Protein AF-A0A7J6LBL8-F1 (afdb_monomer)

pLDDT: mean 73.33, std 18.52, range [32.12, 96.81]

Radius of gyration: 30.43 Å; Cα contacts (8 Å, |Δi|>4): 448; chains: 1; bounding box: 62×72×72 Å

Foldseek 3Di:
DPQDDLVVLVVLLLVLLQQCPLQLVVVLVVQQPVVHQWAALVRQLVSSVQSSQAGNVGDGNPDDDDPSSSVSNSVVSSVLVVVLPPVVPNTDGPVSVVVVSVVSDDDPVSCCVVPDPPPPPDPQQDDPDDDPADWQDWDADDEPQRGWIWTDGFQAQKIWIAHSSRHGAAIDGNCVVDVDRWGFQDKDADRVQCWIWTFTQQQKIWIWHNPQVSVRPDPPPDDDHSDTDTQDIFHHLGGWNDWDADPVVRWIWTHHDVLEIEIDNVVQRNDVPHPSVVVVVVSVVVVVVVVVDPDDDDDDDDDPYHYHYDDPPVPPPDPDDDDD

Solvent-accessible surface area (backbone atoms only — not comparable to full-atom values): 19122 Å² total; per-residue (Å²): 134,83,78,77,52,76,70,54,50,59,49,48,54,49,51,41,55,64,54,50,39,66,62,35,48,55,48,49,54,50,63,56,52,73,76,40,78,52,38,38,68,72,55,46,49,53,53,51,52,59,54,52,44,31,43,58,92,61,50,73,50,90,74,76,73,52,72,71,55,48,54,51,49,51,53,52,47,51,56,48,49,67,66,50,36,75,83,65,75,70,45,43,38,65,70,45,54,51,49,54,50,49,77,70,64,48,60,70,81,60,49,53,73,74,73,44,84,68,80,73,73,62,86,86,54,67,81,82,72,92,69,93,52,60,76,70,43,77,44,78,35,78,41,101,61,40,66,31,34,38,34,26,37,57,79,28,39,46,39,38,34,20,35,83,66,50,46,85,72,50,65,45,55,56,39,81,84,46,93,67,77,30,29,55,50,25,63,45,70,40,61,97,70,39,29,34,39,37,21,16,66,74,17,29,41,38,34,25,41,41,66,46,55,50,65,52,80,65,88,65,95,72,86,74,74,51,60,69,42,83,75,45,78,38,60,47,98,42,36,29,56,44,55,47,77,39,80,90,74,59,33,38,36,37,30,35,82,76,50,38,36,40,36,37,35,55,74,46,60,73,36,91,91,26,67,50,56,61,48,35,48,52,49,56,56,48,58,64,56,52,75,76,63,87,77,82,90,69,87,80,71,88,77,80,65,49,80,47,80,50,66,67,80,88,70,76,84,81,83,92,79,84,87,128

Nearest PDB structures (foldseek):
  5naf-assembly4_D  TM=7.482E-01  e=2.430E-03  Mus musculus
  6w5i-assembly1_A  TM=6.957E-01  e=1.378E-03  Homo sapiens
  8qcb-assembly1_D  TM=7.469E-01  e=2.430E-03  Saccharomyces cerevisiae
  4zlr-assembly1_A  TM=7.602E-01  e=1.024E-01  Drosophila melanogaster
  8bda-assembly1_G  TM=6.870E-01  e=5.490E-02  Chlamydomonas reinhardtii

Sequence (324 aa):
MVVASPKDAGAMVKWRFSRMGKRGLARLKSDIMRLGNATSLEHFIRVMLASMNRDEDGDALPDELSEDQELTLVQELSRWYDQLDVDGSGALSWDEIASLVIGRGLHEGAIKDATSNRFIPFKGCVDTGLHTMAISLVKHMKGPKTDRVAYSEQGSTILRFVTVDVAPHSTLDTQAEEEDPCCILCFEYLPEWSTSVIGGSDMTLRFYDCRDLARSNTSTGQGDRARFRLRRKILVPAAQRSICWSRSSQTLFTAGHDGCIYAWDVAAALAPGGVADALALRIKERGNTEHKSVGQQKSMPMLLGEIRLFIRPSQLSRTTGGFQ

InterPro domains:
  IPR002048 EF-hand domain [PS50222] (72-107)
  IPR015943 WD40/YVTN repeat-like-containing domain superfamily [G3DSA:2.130.10.10] (116-282)
  IPR018247 EF-Hand 1, calcium-binding site [PS00018] (85-97)
  IPR036322 WD40-repeat-containing domain superfamily [SSF50978] (179-266)

Secondary structure (DSSP, 8-state):
--PPPHHHHHHHHHHHHHT--HHHHHHHHHHHHTT-S-B-HHHHHHHHHHHHTB-SSSPBPSSPPPHHHHHHHHHHHHHHHHHH-TT--SSB-HHHHHHHHHHTT--HHHHTTTT-----PPTT----S--SS-EEEEEEEEETTEEEEEEEETT-SEEEEE-TT--EEEEEETTTT-SS---EEEEEEEGGGTEEEEEETTSEEEEEE-TTTTT------SS-----EEEEEEE-SS-EEEEEEETTTTEEEEEETTSEEEEEEHHHHTSTT-HHHHHHHHHHHHHHHHTT-----PPPP---PEEEEE--GGGS-S------

Mean predicted aligned error: 18.36 Å

Structure (mmCIF, N/CA/C/O backbone):
data_AF-A0A7J6LBL8-F1
#
_entry.id   AF-A0A7J6LBL8-F1
#
loop_
_atom_site.group_PDB
_atom_site.id
_atom_site.type_symbol
_atom_site.label_atom_id
_atom_site.label_alt_id
_atom_site.label_comp_id
_atom_site.label_asym_id
_atom_site.label_entity_id
_atom_site.label_seq_id
_atom_site.pdbx_PDB_ins_code
_atom_site.Cartn_x
_atom_site.Cartn_y
_atom_site.Cartn_z
_atom_site.occupancy
_atom_site.B_iso_or_equiv
_atom_site.auth_seq_id
_atom_site.auth_comp_id
_atom_site.auth_asym_id
_atom_site.auth_atom_id
_atom_site.pdbx_PDB_model_num
ATOM 1 N N . MET A 1 1 ? 10.636 47.122 47.056 1.00 36.25 1 MET A N 1
ATOM 2 C CA . MET A 1 1 ? 10.350 45.813 46.435 1.00 36.25 1 MET A CA 1
ATOM 3 C C . MET A 1 1 ? 9.810 46.065 45.046 1.00 36.25 1 MET A C 1
ATOM 5 O O . MET A 1 1 ? 8.690 46.543 44.919 1.00 36.25 1 MET A O 1
ATOM 9 N N . VAL A 1 2 ? 10.633 45.858 44.023 1.00 32.47 2 VAL A N 1
ATOM 10 C CA . VAL A 1 2 ? 10.185 45.915 42.629 1.00 32.47 2 VAL A CA 1
ATOM 11 C C . VAL A 1 2 ? 9.824 44.483 42.263 1.00 32.47 2 VAL A C 1
ATOM 13 O O . VAL A 1 2 ? 10.713 43.657 42.094 1.00 32.47 2 VAL A O 1
ATOM 16 N N . VAL A 1 3 ? 8.528 44.178 42.235 1.00 39.31 3 VAL A N 1
ATOM 17 C CA . VAL A 1 3 ? 8.030 42.894 41.731 1.00 39.31 3 VAL A CA 1
ATOM 18 C C . VAL A 1 3 ? 8.417 42.835 40.254 1.00 39.31 3 VAL A C 1
ATOM 20 O O . VAL A 1 3 ? 8.009 43.707 39.484 1.00 39.31 3 VAL A O 1
ATOM 23 N N . ALA A 1 4 ? 9.261 41.871 39.878 1.00 42.72 4 ALA A N 1
ATOM 24 C CA . ALA A 1 4 ? 9.619 41.641 38.481 1.00 42.72 4 ALA A CA 1
ATOM 25 C C . ALA A 1 4 ? 8.330 41.474 37.666 1.00 42.72 4 ALA A C 1
ATOM 27 O O . ALA A 1 4 ? 7.403 40.785 38.101 1.00 42.72 4 ALA A O 1
ATOM 28 N N . SER A 1 5 ? 8.216 42.148 36.520 1.00 46.19 5 SER A N 1
ATOM 29 C CA . SER A 1 5 ? 6.961 42.095 35.778 1.00 46.19 5 SER A CA 1
ATOM 30 C C . SER A 1 5 ? 6.771 40.688 35.185 1.00 46.19 5 SER A C 1
ATOM 32 O O . SER A 1 5 ? 7.754 40.025 34.843 1.00 46.19 5 SER A O 1
ATOM 34 N N . PRO A 1 6 ? 5.528 40.216 34.975 1.00 50.41 6 PRO A N 1
ATOM 35 C CA . PRO A 1 6 ? 5.261 38.896 34.386 1.00 50.41 6 PRO A CA 1
ATOM 36 C C . PRO A 1 6 ? 5.935 38.663 33.021 1.00 50.41 6 PRO A C 1
ATOM 38 O O . PRO A 1 6 ? 6.187 37.527 32.624 1.00 50.41 6 PRO A O 1
ATOM 41 N N . LYS A 1 7 ? 6.254 39.740 32.289 1.00 53.72 7 LYS A N 1
ATOM 42 C CA . LYS A 1 7 ? 6.981 39.667 31.013 1.00 53.72 7 LYS A CA 1
ATOM 43 C C . LYS A 1 7 ? 8.454 39.293 31.199 1.00 53.72 7 LYS A C 1
ATOM 45 O O . LYS A 1 7 ? 9.022 38.641 30.325 1.00 53.72 7 LYS A O 1
ATOM 50 N N . ASP A 1 8 ? 9.039 39.653 32.337 1.00 61.25 8 ASP A N 1
ATOM 51 C CA . ASP A 1 8 ? 10.448 39.413 32.655 1.00 61.25 8 ASP A CA 1
ATOM 52 C C . ASP A 1 8 ? 10.673 37.957 33.085 1.00 61.25 8 ASP A C 1
ATOM 54 O O . ASP A 1 8 ? 11.688 37.354 32.742 1.00 61.25 8 ASP A O 1
ATOM 58 N N . ALA A 1 9 ? 9.679 37.347 33.737 1.00 59.84 9 ALA A N 1
ATOM 59 C CA . ALA A 1 9 ? 9.716 35.941 34.127 1.00 59.84 9 ALA A CA 1
ATOM 60 C C . ALA A 1 9 ? 9.695 34.993 32.923 1.00 59.84 9 ALA A C 1
ATOM 62 O O . ALA A 1 9 ? 10.573 34.144 32.792 1.00 59.84 9 ALA A O 1
ATOM 63 N N . GLY A 1 10 ? 8.761 35.184 31.984 1.00 62.66 10 GLY A N 1
ATOM 64 C CA . GLY A 1 10 ? 8.714 34.378 30.760 1.00 62.66 10 GLY A CA 1
ATOM 65 C C . GLY A 1 10 ? 9.990 34.501 29.914 1.00 62.66 10 GLY A C 1
ATOM 66 O O . GLY A 1 10 ? 10.435 33.522 29.311 1.00 62.66 10 GLY A O 1
ATOM 67 N N . ALA A 1 11 ? 10.616 35.683 29.905 1.00 66.75 11 ALA A N 1
ATOM 68 C CA . ALA A 1 11 ? 11.910 35.901 29.262 1.00 66.75 11 ALA A CA 1
ATOM 69 C C . ALA A 1 11 ? 13.050 35.172 29.993 1.00 66.75 11 ALA A C 1
ATOM 71 O O . ALA A 1 11 ? 13.891 34.557 29.339 1.00 66.75 11 ALA A O 1
ATOM 72 N N . MET A 1 12 ? 13.046 35.180 31.327 1.00 70.00 12 MET A N 1
ATOM 73 C CA . MET A 1 12 ? 14.026 34.488 32.166 1.00 70.00 12 MET A CA 1
ATOM 74 C C . MET A 1 12 ? 13.960 32.969 31.995 1.00 70.00 12 MET A C 1
ATOM 76 O O . MET A 1 12 ? 14.998 32.337 31.799 1.00 70.00 12 MET A O 1
ATOM 80 N N . VAL A 1 13 ? 12.755 32.387 31.991 1.00 66.44 13 VAL A N 1
ATO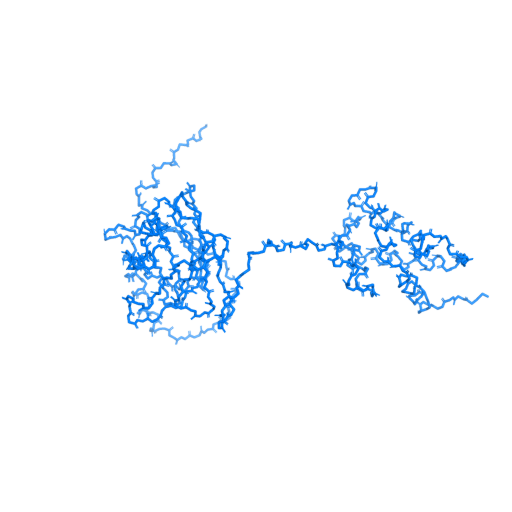M 81 C CA . VAL A 1 13 ? 12.580 30.946 31.759 1.00 66.44 13 VAL A CA 1
ATOM 82 C C . VAL A 1 13 ? 13.091 30.588 30.368 1.00 66.44 13 VAL A C 1
ATOM 84 O O . VAL A 1 13 ? 13.923 29.698 30.214 1.00 66.44 13 VAL A O 1
ATOM 87 N N . LYS A 1 14 ? 12.673 31.344 29.346 1.00 68.00 14 LYS A N 1
ATOM 88 C CA . LYS A 1 14 ? 13.124 31.139 27.966 1.00 68.00 14 LYS A CA 1
ATOM 89 C C . LYS A 1 14 ? 14.647 31.250 27.833 1.00 68.00 14 LYS A C 1
ATOM 91 O O . LYS A 1 14 ? 15.257 30.444 27.135 1.00 68.00 14 LYS A O 1
ATOM 96 N N . TRP A 1 15 ? 15.265 32.211 28.517 1.00 71.12 15 TRP A N 1
ATOM 97 C CA . TRP A 1 15 ? 16.713 32.399 28.524 1.00 71.12 15 TRP A CA 1
ATOM 98 C C . TRP A 1 15 ? 17.443 31.235 29.207 1.00 71.12 15 TRP A C 1
ATOM 100 O O . TRP A 1 15 ? 18.362 30.673 28.612 1.00 71.12 15 TRP A O 1
ATOM 110 N N . ARG A 1 16 ? 17.005 30.797 30.395 1.00 72.12 16 ARG A N 1
ATOM 111 C CA . ARG A 1 16 ? 17.629 29.668 31.111 1.00 72.12 16 ARG A CA 1
ATOM 112 C C . ARG A 1 16 ? 17.472 28.352 30.350 1.00 72.12 16 ARG A C 1
ATOM 114 O O . ARG A 1 16 ? 18.439 27.610 30.218 1.00 72.12 16 ARG A O 1
ATOM 121 N N . PHE A 1 17 ? 16.309 28.111 29.745 1.00 70.25 17 PHE A N 1
ATOM 122 C CA . PHE A 1 17 ? 16.119 26.967 28.849 1.00 70.25 17 PHE A CA 1
ATOM 123 C C . PHE A 1 17 ? 17.004 27.017 27.609 1.00 70.25 17 PHE A C 1
ATOM 125 O O . PHE A 1 17 ? 17.513 25.984 27.189 1.00 70.25 17 PHE A O 1
ATOM 132 N N . SER A 1 18 ? 17.213 28.197 27.019 1.00 67.94 18 SER A N 1
ATOM 133 C CA . SER A 1 18 ? 18.054 28.323 25.822 1.00 67.94 18 SER A CA 1
ATOM 134 C C . SER A 1 18 ? 19.523 27.966 26.072 1.00 67.94 18 SER A C 1
ATOM 136 O O . SER A 1 18 ? 20.217 27.580 25.136 1.00 67.94 18 SER A O 1
ATOM 138 N N . ARG A 1 19 ? 19.987 28.036 27.329 1.00 68.50 19 ARG A N 1
ATOM 139 C CA . ARG A 1 19 ? 21.337 27.610 27.736 1.00 68.50 19 ARG A CA 1
ATOM 140 C C . ARG A 1 19 ? 21.462 26.100 27.932 1.00 68.50 19 ARG A C 1
ATOM 142 O O . ARG A 1 19 ? 22.571 25.599 28.087 1.00 68.50 19 ARG A O 1
ATOM 149 N N . MET A 1 20 ? 20.354 25.360 27.929 1.00 69.81 20 MET A N 1
ATOM 150 C CA . MET A 1 20 ? 20.379 23.912 28.093 1.00 69.81 20 MET A CA 1
ATOM 151 C C . MET A 1 20 ? 20.822 23.245 26.783 1.00 69.81 20 MET A C 1
ATOM 153 O O . MET A 1 20 ? 20.010 22.885 25.938 1.00 69.81 20 MET A O 1
ATOM 157 N N . GLY A 1 21 ? 22.131 23.077 26.595 1.00 66.50 21 GLY A N 1
ATOM 158 C CA . GLY A 1 21 ? 22.683 22.372 25.436 1.00 66.50 21 GLY A CA 1
ATOM 159 C C . GLY A 1 21 ? 22.285 20.885 25.371 1.00 66.50 21 GLY A C 1
ATOM 160 O O . GLY A 1 21 ? 21.623 20.336 26.256 1.00 66.50 21 GLY A O 1
ATOM 161 N N . LYS A 1 22 ? 22.753 20.172 24.335 1.00 67.12 22 LYS A N 1
ATOM 162 C CA . LYS A 1 22 ? 22.429 18.742 24.101 1.00 67.12 22 LYS A CA 1
ATOM 163 C C . LYS A 1 22 ? 22.691 17.842 25.319 1.00 67.12 22 LYS A C 1
ATOM 165 O O . LYS A 1 22 ? 21.910 16.935 25.599 1.00 67.12 22 LYS A O 1
ATOM 170 N N . ARG A 1 23 ? 23.789 18.095 26.042 1.00 69.25 23 ARG A N 1
ATOM 171 C CA . ARG A 1 23 ? 24.177 17.349 27.253 1.00 69.25 23 ARG A CA 1
ATOM 172 C C . ARG A 1 23 ? 23.214 17.613 28.414 1.00 69.25 23 ARG A C 1
ATOM 174 O O . ARG A 1 23 ? 22.810 16.662 29.077 1.00 69.25 23 ARG A O 1
ATOM 181 N N . GLY A 1 24 ? 22.807 18.868 28.610 1.00 71.94 24 GLY A N 1
ATOM 182 C CA . GLY A 1 24 ? 21.815 19.251 29.617 1.00 71.94 24 GLY A CA 1
ATOM 183 C C . GLY A 1 24 ? 20.463 18.591 29.362 1.00 71.94 24 GLY A C 1
ATOM 184 O O . GLY A 1 24 ? 19.860 18.046 30.280 1.00 71.94 24 GLY A O 1
ATOM 185 N N . LEU A 1 25 ? 20.043 18.513 28.098 1.00 73.94 25 LEU A N 1
ATOM 186 C CA . LEU A 1 25 ? 18.780 17.876 27.745 1.00 73.94 25 LEU A CA 1
ATOM 187 C C . LEU A 1 25 ? 18.789 16.350 27.925 1.00 73.94 25 LEU A C 1
ATOM 189 O O . LEU A 1 25 ? 17.808 15.769 28.385 1.00 73.94 25 LEU A O 1
ATOM 193 N N . ALA A 1 26 ? 19.892 15.683 27.579 1.00 74.94 26 ALA A N 1
ATOM 194 C CA . ALA A 1 26 ? 20.033 14.247 27.818 1.00 74.94 26 ALA A CA 1
ATOM 195 C C . ALA A 1 26 ? 19.975 13.918 29.320 1.00 74.94 26 ALA A C 1
ATOM 197 O O . ALA A 1 26 ? 19.370 12.919 29.712 1.00 74.94 26 ALA A O 1
ATOM 198 N N . ARG A 1 27 ? 20.555 14.786 30.160 1.00 76.19 27 ARG A N 1
ATOM 199 C CA . ARG A 1 27 ? 20.449 14.689 31.621 1.00 76.19 27 ARG A CA 1
ATOM 200 C C . ARG A 1 27 ? 19.024 14.946 32.096 1.00 76.19 27 ARG A C 1
ATOM 202 O O . ARG A 1 27 ? 18.520 14.126 32.848 1.00 76.19 27 ARG A O 1
ATOM 209 N N . LEU A 1 28 ? 18.349 15.976 31.576 1.00 80.56 28 LEU A N 1
ATOM 210 C CA . LEU A 1 28 ? 16.940 16.239 31.873 1.00 80.56 28 LEU A CA 1
ATOM 211 C C . LEU A 1 28 ? 16.075 15.006 31.577 1.00 80.56 28 LEU A C 1
ATOM 213 O O . LEU A 1 28 ? 15.325 14.556 32.435 1.00 80.56 28 LEU A O 1
ATOM 217 N N . LYS A 1 29 ? 16.241 14.397 30.396 1.00 80.12 29 LYS A N 1
ATOM 218 C CA . LYS A 1 29 ? 15.553 13.149 30.035 1.00 80.12 29 LYS A CA 1
ATOM 219 C C . LYS A 1 29 ? 15.846 12.032 31.036 1.00 80.12 29 LYS A C 1
ATOM 221 O O . LYS A 1 29 ? 14.928 11.342 31.466 1.00 80.12 29 LYS A O 1
ATOM 226 N N . SER A 1 30 ? 17.113 11.846 31.403 1.00 81.19 30 SER A N 1
ATOM 227 C CA . SER A 1 30 ? 17.513 10.829 32.378 1.00 81.19 30 SER A CA 1
ATOM 228 C C . SER A 1 30 ? 16.913 11.080 33.763 1.00 81.19 30 SER A C 1
ATOM 230 O O . SER A 1 30 ? 16.500 10.124 34.412 1.00 81.19 30 SER A O 1
ATOM 232 N N . ASP A 1 31 ? 16.865 12.332 34.215 1.00 80.31 31 ASP A N 1
ATOM 233 C CA . ASP A 1 31 ? 16.363 12.710 35.537 1.00 80.31 31 ASP A CA 1
ATOM 234 C C . ASP A 1 31 ? 14.843 12.521 35.635 1.00 80.31 31 ASP A C 1
ATOM 236 O O . ASP A 1 31 ? 14.365 12.026 36.654 1.00 80.31 31 ASP A O 1
ATOM 240 N N . ILE A 1 32 ? 14.112 12.812 34.553 1.00 78.69 32 ILE A N 1
ATOM 241 C CA . ILE A 1 32 ? 12.668 12.555 34.429 1.00 78.69 32 ILE A CA 1
ATOM 242 C C . ILE A 1 32 ? 12.383 11.045 34.386 1.00 78.69 32 ILE A C 1
ATOM 244 O O . ILE A 1 32 ? 11.532 10.546 35.113 1.00 78.69 32 ILE A O 1
ATOM 248 N N . MET A 1 33 ? 13.143 10.285 33.590 1.00 75.88 33 MET A N 1
ATOM 249 C CA . MET A 1 33 ? 12.934 8.836 33.433 1.00 75.88 33 MET A CA 1
ATOM 250 C C . MET A 1 33 ? 13.330 8.014 34.666 1.00 75.88 33 MET A C 1
ATOM 252 O O . MET A 1 33 ? 12.877 6.880 34.824 1.00 75.88 33 MET A O 1
ATOM 256 N N . ARG A 1 34 ? 14.175 8.551 35.557 1.00 73.88 34 ARG A N 1
ATOM 257 C CA . ARG A 1 34 ? 14.678 7.822 36.735 1.00 73.88 34 ARG A CA 1
ATOM 258 C C . ARG A 1 34 ? 13.575 7.445 37.729 1.00 73.88 34 ARG A C 1
ATOM 260 O O . ARG A 1 34 ? 13.782 6.540 38.532 1.00 73.88 34 ARG A O 1
ATOM 267 N N . LEU A 1 35 ? 12.432 8.128 37.695 1.00 61.72 35 LEU A N 1
ATOM 268 C CA . LEU A 1 35 ? 11.334 7.943 38.649 1.00 61.72 35 LEU A CA 1
ATOM 269 C C . LEU A 1 35 ? 10.076 7.306 38.033 1.00 61.72 35 LEU A C 1
ATOM 271 O O . LEU A 1 35 ? 9.078 7.138 38.729 1.00 61.72 35 LEU A O 1
ATOM 275 N N . GLY A 1 36 ? 10.158 6.860 36.776 1.00 61.28 36 GLY A N 1
ATOM 276 C CA . GLY A 1 36 ? 9.077 6.197 36.045 1.00 61.28 36 GLY A CA 1
ATOM 277 C C . GLY A 1 36 ? 8.672 6.960 34.783 1.00 61.28 36 GLY A C 1
ATOM 278 O O . GLY A 1 36 ? 9.100 8.083 34.551 1.00 61.28 36 GLY A O 1
ATOM 279 N N . ASN A 1 37 ? 7.833 6.345 33.946 1.00 65.44 37 ASN A N 1
ATOM 280 C CA . ASN A 1 37 ? 7.402 6.928 32.666 1.00 65.44 37 ASN A CA 1
ATOM 281 C C . ASN A 1 37 ? 6.398 8.094 32.813 1.00 65.44 37 ASN A C 1
ATOM 283 O O . ASN A 1 37 ? 5.973 8.644 31.801 1.00 65.44 37 ASN A O 1
ATOM 287 N N . ALA A 1 38 ? 5.994 8.434 34.041 1.00 66.88 38 ALA A N 1
ATOM 288 C CA . ALA A 1 38 ? 4.939 9.394 34.346 1.00 66.88 38 ALA A CA 1
ATOM 289 C C . ALA A 1 38 ? 5.402 10.337 35.470 1.00 66.88 38 ALA A C 1
ATOM 291 O O . ALA A 1 38 ? 5.826 9.881 36.534 1.00 66.88 38 ALA A O 1
ATOM 292 N N . THR A 1 39 ? 5.350 11.646 35.224 1.00 81.12 39 THR A N 1
ATOM 293 C CA . THR A 1 39 ? 5.923 12.683 36.096 1.00 81.12 39 THR A CA 1
ATOM 294 C C . THR A 1 39 ? 4.823 13.536 36.712 1.00 81.12 39 THR A C 1
ATOM 296 O O . THR A 1 39 ? 4.100 14.201 35.981 1.00 81.12 39 THR A O 1
ATOM 299 N N . SER A 1 40 ? 4.718 13.564 38.044 1.00 86.56 40 SER A N 1
ATOM 300 C CA . SER A 1 40 ? 3.787 14.458 38.750 1.00 86.56 40 SER A CA 1
ATOM 301 C C . SER A 1 40 ? 4.239 15.923 38.701 1.00 86.56 40 SER A C 1
ATOM 303 O O . SER A 1 40 ? 5.420 16.204 38.496 1.00 86.56 40 SER A O 1
ATOM 305 N N . LEU A 1 41 ? 3.329 16.862 38.975 1.00 85.19 41 LEU A N 1
ATOM 306 C CA . LEU A 1 41 ? 3.608 18.306 39.011 1.00 85.19 41 LEU A CA 1
ATOM 307 C C . LEU A 1 41 ? 4.805 18.669 39.903 1.00 85.19 41 LEU A C 1
ATOM 309 O O . LEU A 1 41 ? 5.720 19.372 39.478 1.00 85.19 41 LEU A O 1
ATOM 313 N N . GLU A 1 42 ? 4.828 18.157 41.136 1.00 84.62 42 GLU A N 1
ATOM 314 C CA . GLU A 1 42 ? 5.922 18.399 42.083 1.00 84.62 42 GLU A CA 1
ATOM 315 C C . GLU A 1 42 ? 7.258 17.887 41.533 1.00 84.62 42 GLU A C 1
ATOM 317 O O . GLU A 1 42 ? 8.296 18.544 41.661 1.00 84.62 42 GLU A O 1
ATOM 322 N N . HIS A 1 43 ? 7.234 16.717 40.892 1.00 83.81 43 HIS A N 1
ATOM 323 C CA . HIS A 1 43 ? 8.431 16.125 40.325 1.00 83.81 43 HIS A CA 1
ATOM 324 C C . HIS A 1 43 ? 8.923 16.904 39.100 1.00 83.81 43 HIS A C 1
ATOM 326 O O . HIS A 1 43 ? 10.111 17.222 39.020 1.00 83.81 43 HIS A O 1
ATOM 332 N N . PHE A 1 44 ? 8.006 17.282 38.209 1.00 85.44 44 PHE A N 1
ATOM 333 C CA . PHE A 1 44 ? 8.276 18.133 37.057 1.00 85.44 44 PHE A CA 1
ATOM 334 C C . PHE A 1 44 ? 8.954 19.431 37.499 1.00 85.44 44 PHE A C 1
ATOM 336 O O . PHE A 1 44 ? 10.067 19.715 37.064 1.00 85.44 44 PHE A O 1
ATOM 343 N N . ILE A 1 45 ? 8.357 20.171 38.437 1.00 86.19 45 ILE A N 1
ATOM 344 C CA . ILE A 1 45 ? 8.916 21.437 38.928 1.00 86.19 45 ILE A CA 1
ATOM 345 C C . ILE A 1 45 ? 10.334 21.234 39.470 1.00 86.19 45 ILE A C 1
ATOM 347 O O . ILE A 1 45 ? 11.251 21.944 39.061 1.00 86.19 45 ILE A O 1
ATOM 351 N N . ARG A 1 46 ? 10.551 20.232 40.333 1.00 84.06 46 ARG A N 1
ATOM 352 C CA . ARG A 1 46 ? 11.876 19.962 40.920 1.00 84.06 46 ARG A CA 1
ATOM 353 C C . ARG A 1 46 ? 12.941 19.677 39.867 1.00 84.06 46 ARG A C 1
ATOM 355 O O . ARG A 1 46 ? 14.038 20.229 39.943 1.00 84.06 46 ARG A O 1
ATOM 362 N N . VAL A 1 47 ? 12.635 18.818 38.898 1.00 84.44 47 VAL A N 1
ATOM 363 C CA . VAL A 1 47 ? 13.598 18.427 37.861 1.00 84.44 47 VAL A CA 1
ATOM 364 C C . VAL A 1 47 ? 13.886 19.591 36.915 1.00 84.44 47 VAL A C 1
ATOM 366 O O . VAL A 1 47 ? 15.042 19.818 36.549 1.00 84.44 47 VAL A O 1
ATOM 369 N N . MET A 1 48 ? 12.866 20.375 36.565 1.00 83.31 48 MET A N 1
ATOM 370 C CA . MET A 1 48 ? 13.019 21.538 35.695 1.00 83.31 48 MET A CA 1
ATOM 371 C C . MET A 1 48 ? 13.814 22.660 36.368 1.00 83.31 48 MET A C 1
ATOM 373 O O . MET A 1 48 ? 14.719 23.209 35.741 1.00 83.31 48 MET A O 1
ATOM 377 N N . LEU A 1 49 ? 13.557 22.952 37.647 1.00 83.00 49 LEU A N 1
ATOM 378 C CA . LEU A 1 49 ? 14.343 23.913 38.431 1.00 83.00 49 LEU A CA 1
ATOM 379 C C . LEU A 1 49 ? 15.805 23.476 38.553 1.00 83.00 49 LEU A C 1
ATOM 381 O O . LEU A 1 49 ? 16.712 24.254 38.258 1.00 83.00 49 LEU A O 1
ATOM 385 N N . ALA A 1 50 ? 16.044 22.211 38.912 1.00 81.00 50 ALA A N 1
ATOM 386 C CA . ALA A 1 50 ? 17.395 21.665 39.020 1.00 81.00 50 ALA A CA 1
ATOM 387 C C . ALA A 1 50 ? 18.150 21.725 37.684 1.00 81.00 50 ALA A C 1
ATOM 389 O O . ALA A 1 50 ? 19.347 22.005 37.660 1.00 81.00 50 ALA A O 1
ATOM 390 N N . SER A 1 51 ? 17.452 21.496 36.571 1.00 77.44 51 SER A N 1
ATOM 391 C CA . SER A 1 51 ? 18.049 21.537 35.234 1.00 77.44 51 SER A CA 1
ATOM 392 C C . SER A 1 51 ? 18.310 22.965 34.749 1.00 77.44 51 SER A C 1
ATOM 394 O O . SER A 1 51 ? 19.281 23.192 34.038 1.00 77.44 51 SER A O 1
ATOM 396 N N . MET A 1 52 ? 17.486 23.939 35.147 1.00 76.38 52 MET A N 1
ATOM 397 C CA . MET A 1 52 ? 17.665 25.359 34.809 1.00 76.38 52 MET A CA 1
ATOM 398 C C . MET A 1 52 ? 18.671 26.098 35.697 1.00 76.38 52 MET A C 1
ATOM 400 O O . MET A 1 52 ? 19.101 27.199 35.347 1.00 76.38 52 MET A O 1
ATOM 404 N N . ASN A 1 53 ? 19.036 25.518 36.840 1.00 76.56 53 ASN A N 1
ATOM 405 C CA . ASN A 1 53 ? 20.081 26.025 37.731 1.00 76.56 53 ASN A CA 1
ATOM 406 C C . ASN A 1 53 ? 21.472 25.454 37.409 1.00 76.56 53 ASN A C 1
ATOM 408 O O . ASN A 1 53 ? 22.415 25.686 38.163 1.00 76.56 53 ASN A O 1
ATOM 412 N N . ARG A 1 54 ? 21.613 24.722 36.300 1.00 73.62 54 ARG A N 1
ATOM 413 C CA . ARG A 1 54 ? 22.877 24.139 35.840 1.00 73.62 54 ARG A CA 1
ATOM 414 C C . ARG A 1 54 ? 23.303 24.728 34.501 1.00 73.62 54 ARG A C 1
ATOM 416 O O . ARG A 1 54 ? 22.459 25.110 33.691 1.00 73.62 54 ARG A O 1
ATOM 423 N N . ASP A 1 55 ? 24.607 24.793 34.268 1.00 67.81 55 ASP A N 1
ATOM 424 C CA . ASP A 1 55 ? 25.174 25.150 32.967 1.00 67.81 55 ASP A CA 1
ATOM 425 C C . ASP A 1 55 ? 25.340 23.930 32.029 1.00 67.81 55 ASP A C 1
ATOM 427 O O . ASP A 1 55 ? 24.843 22.833 32.300 1.00 67.81 55 ASP A O 1
ATOM 431 N N . GLU A 1 56 ? 26.003 24.122 30.881 1.00 65.19 56 GLU A N 1
ATOM 432 C CA . GLU A 1 56 ? 26.198 23.064 29.878 1.00 65.19 56 GLU A CA 1
ATOM 433 C C . GLU A 1 56 ? 27.072 21.894 30.358 1.00 65.19 56 GLU A C 1
ATOM 435 O O . GLU A 1 56 ? 26.918 20.770 29.857 1.00 65.19 56 GLU A O 1
ATOM 440 N N . ASP A 1 57 ? 27.976 22.139 31.308 1.00 66.88 57 ASP A N 1
ATOM 441 C CA . ASP A 1 57 ? 28.866 21.128 31.884 1.00 66.88 57 ASP A CA 1
ATOM 442 C C . ASP A 1 57 ? 28.237 20.460 33.125 1.00 66.88 57 ASP A C 1
ATOM 444 O O . ASP A 1 57 ? 28.546 19.305 33.464 1.00 66.88 57 ASP A O 1
ATOM 448 N N . GLY A 1 58 ? 27.193 21.092 33.667 1.00 64.56 58 GLY A N 1
ATOM 449 C CA . GLY A 1 58 ? 26.357 20.604 34.754 1.00 64.56 58 GLY A CA 1
ATOM 450 C C . GLY A 1 58 ? 26.736 21.179 36.110 1.00 64.56 58 GLY A C 1
ATOM 451 O O . GLY A 1 58 ? 26.262 20.653 37.121 1.00 64.56 58 GLY A O 1
ATOM 452 N N . ASP A 1 59 ? 27.557 22.224 36.117 1.00 71.50 59 ASP A N 1
ATOM 453 C CA . ASP A 1 59 ? 27.927 22.959 37.312 1.00 71.50 59 ASP A CA 1
ATOM 454 C C . ASP A 1 59 ? 26.794 23.914 37.701 1.00 71.50 59 ASP A C 1
ATOM 456 O O . ASP A 1 59 ? 26.012 24.379 36.863 1.00 71.50 59 ASP A O 1
ATOM 460 N N . ALA A 1 60 ? 26.651 24.150 39.007 1.00 71.69 60 ALA A N 1
ATOM 461 C CA . ALA A 1 60 ? 25.634 25.055 39.524 1.00 71.69 60 ALA A CA 1
ATOM 462 C C . ALA A 1 60 ? 25.924 26.484 39.048 1.00 71.69 60 ALA A C 1
ATOM 464 O O . ALA A 1 60 ? 27.052 26.968 39.155 1.00 71.69 60 ALA A O 1
ATOM 465 N N . LEU A 1 61 ? 24.901 27.162 38.526 1.00 68.31 61 LEU A N 1
ATOM 466 C CA . LEU A 1 61 ? 25.036 28.552 38.113 1.00 68.31 61 LEU A CA 1
ATOM 467 C C . LEU A 1 61 ? 25.358 29.431 39.338 1.00 68.31 61 LEU A C 1
ATOM 469 O O . LEU A 1 61 ? 24.694 29.291 40.363 1.00 68.31 61 LEU A O 1
ATOM 473 N N . PRO A 1 62 ? 26.329 30.357 39.234 1.00 59.03 62 PRO A N 1
ATOM 474 C CA . PRO A 1 62 ? 26.737 31.212 40.352 1.00 59.03 62 PRO A CA 1
ATOM 475 C C . PRO A 1 62 ? 25.681 32.256 40.756 1.00 59.03 62 PRO A C 1
ATOM 477 O O . PRO A 1 62 ? 25.766 32.800 41.853 1.00 59.03 62 PRO A O 1
ATOM 480 N N . ASP A 1 63 ? 24.689 32.524 39.898 1.00 67.19 63 ASP A N 1
ATOM 481 C CA . ASP A 1 63 ? 23.536 33.374 40.216 1.00 67.19 63 ASP A CA 1
ATOM 482 C C . ASP A 1 63 ? 22.418 32.536 40.857 1.00 67.19 63 ASP A C 1
ATOM 484 O O . ASP A 1 63 ? 21.566 31.959 40.159 1.00 67.19 63 ASP A O 1
ATOM 488 N N . GLU A 1 64 ? 22.414 32.488 42.192 1.00 67.69 64 GLU A N 1
ATOM 489 C CA . GLU A 1 64 ? 21.267 32.009 42.965 1.00 67.69 64 GLU A CA 1
ATOM 490 C C . GLU A 1 64 ? 20.047 32.894 42.668 1.00 67.69 64 GLU A C 1
ATOM 492 O O . GLU A 1 64 ? 20.114 34.126 42.698 1.00 67.69 64 GLU A O 1
ATOM 497 N N . LEU A 1 65 ? 18.926 32.256 42.324 1.00 71.88 65 LEU A N 1
ATOM 498 C CA . LEU A 1 65 ? 17.659 32.951 42.114 1.00 71.88 65 LEU A CA 1
ATOM 499 C C . LEU A 1 65 ? 17.199 33.550 43.443 1.00 71.88 65 LEU A C 1
ATOM 501 O O . LEU A 1 65 ? 17.272 32.889 44.477 1.00 71.88 65 LEU A O 1
ATOM 505 N N . SER A 1 66 ? 16.679 34.778 43.424 1.00 79.38 66 SER A N 1
ATOM 506 C CA . SER A 1 66 ? 15.976 35.283 44.605 1.00 79.38 66 SER A CA 1
ATOM 507 C C . SER A 1 66 ? 14.687 34.486 44.835 1.00 79.38 66 SER A C 1
ATOM 509 O O . SER A 1 66 ? 14.097 33.975 43.880 1.00 79.38 66 SER A O 1
ATOM 511 N N . GLU A 1 67 ? 14.202 34.429 46.079 1.00 77.56 67 GLU A N 1
ATOM 512 C CA . GLU A 1 67 ? 12.956 33.715 46.421 1.00 77.56 67 GLU A CA 1
ATOM 513 C C . GLU A 1 67 ? 11.773 34.153 45.535 1.00 77.56 67 GLU A C 1
ATOM 515 O O . GLU A 1 67 ? 11.018 33.320 45.035 1.00 77.56 67 GLU A O 1
ATOM 520 N N . ASP A 1 68 ? 11.660 35.454 45.246 1.00 76.06 68 ASP A N 1
ATOM 521 C CA . ASP A 1 68 ? 10.628 36.002 44.354 1.00 76.06 68 ASP A CA 1
ATOM 522 C C . ASP A 1 68 ? 10.752 35.479 42.909 1.00 76.06 68 ASP A C 1
ATOM 524 O O . ASP A 1 68 ? 9.749 35.232 42.232 1.00 76.06 68 ASP A O 1
ATOM 528 N N . GLN A 1 69 ? 11.979 35.302 42.410 1.00 76.56 69 GLN A N 1
ATOM 529 C CA . GLN A 1 69 ? 12.229 34.783 41.064 1.00 76.56 69 GLN A CA 1
ATOM 530 C C . GLN A 1 69 ? 11.942 33.286 40.986 1.00 76.56 69 GLN A C 1
ATOM 532 O O . GLN A 1 69 ? 11.351 32.832 40.005 1.00 76.56 69 GLN A O 1
ATOM 537 N N . GLU A 1 70 ? 12.314 32.531 42.020 1.00 81.25 70 GLU A N 1
ATOM 538 C CA . GLU A 1 70 ? 12.008 31.107 42.115 1.00 81.25 70 GLU A CA 1
ATOM 539 C C . GLU A 1 70 ? 10.497 30.875 42.200 1.00 81.25 70 GLU A C 1
ATOM 541 O O . GLU A 1 70 ? 9.960 30.067 41.442 1.00 81.25 70 GLU A O 1
ATOM 546 N N . LEU A 1 71 ? 9.781 31.650 43.021 1.00 81.56 71 LEU A N 1
ATOM 547 C CA . LEU A 1 71 ? 8.324 31.566 43.120 1.00 81.56 71 LEU A CA 1
ATOM 548 C C . LEU A 1 71 ? 7.651 31.849 41.772 1.00 81.56 71 LEU A C 1
ATOM 550 O O . LEU A 1 71 ? 6.722 31.145 41.370 1.00 81.56 71 LEU A O 1
ATOM 554 N N . THR A 1 72 ? 8.144 32.850 41.044 1.00 80.19 72 THR A N 1
ATOM 555 C CA . THR A 1 72 ? 7.609 33.186 39.721 1.00 80.19 72 THR A CA 1
ATOM 556 C C . THR A 1 72 ? 7.904 32.084 38.695 1.00 80.19 72 THR A C 1
ATOM 558 O O . THR A 1 72 ? 7.053 31.752 37.869 1.00 80.19 72 THR A O 1
ATOM 561 N N . LEU A 1 73 ? 9.085 31.464 38.767 1.00 80.12 73 LEU A N 1
ATOM 562 C CA . LEU A 1 73 ? 9.467 30.340 37.914 1.00 80.12 73 LEU A CA 1
ATOM 563 C C . LEU A 1 73 ? 8.606 29.101 38.192 1.00 80.12 73 LEU A C 1
ATOM 565 O O . LEU A 1 73 ? 8.155 28.447 37.254 1.00 80.12 73 LEU A O 1
ATOM 569 N N . VAL A 1 74 ? 8.327 28.813 39.465 1.00 84.94 74 VAL A N 1
ATOM 570 C CA . VAL A 1 74 ? 7.415 27.741 39.884 1.00 84.94 74 VAL A CA 1
ATOM 571 C C . VAL A 1 74 ? 6.008 27.983 39.343 1.00 84.94 74 VAL A C 1
ATOM 573 O O . VAL A 1 74 ? 5.410 27.064 38.795 1.00 84.94 74 VAL A O 1
ATOM 576 N N . GLN A 1 75 ? 5.484 29.209 39.433 1.00 84.12 75 GLN A N 1
ATOM 577 C CA . GLN A 1 75 ? 4.159 29.543 38.897 1.00 84.12 75 GLN A CA 1
ATOM 578 C C . GLN A 1 75 ? 4.069 29.328 37.382 1.00 84.12 75 GLN A C 1
ATOM 580 O O . GLN A 1 75 ? 3.089 28.760 36.895 1.00 84.12 75 GLN A O 1
ATOM 585 N N . GLU A 1 76 ? 5.095 29.739 36.634 1.00 82.69 76 GLU A N 1
ATOM 586 C CA . GLU A 1 76 ? 5.152 29.499 35.190 1.00 82.69 76 GLU A CA 1
ATOM 587 C C . GLU A 1 76 ? 5.269 28.005 34.862 1.00 82.69 76 GLU A C 1
ATOM 589 O O . GLU A 1 76 ? 4.542 27.518 33.999 1.00 82.69 76 GLU A O 1
ATOM 594 N N . LEU A 1 77 ? 6.107 27.252 35.581 1.00 84.12 77 LEU A N 1
ATOM 595 C CA . LEU A 1 77 ? 6.230 25.803 35.402 1.00 84.12 77 LEU A CA 1
ATOM 596 C C . LEU A 1 77 ? 4.923 25.065 35.710 1.00 84.12 77 LEU A C 1
ATOM 598 O O . LEU A 1 77 ? 4.550 24.174 34.950 1.00 84.12 77 LEU A O 1
ATOM 602 N N . SER A 1 78 ? 4.196 25.458 36.756 1.00 86.00 78 SER A N 1
ATOM 603 C CA . SER A 1 78 ? 2.872 24.901 37.054 1.00 86.00 78 SER A CA 1
ATOM 604 C C . SER A 1 78 ? 1.884 25.168 35.926 1.00 86.00 78 SER A C 1
ATOM 606 O O . SER A 1 78 ? 1.209 24.261 35.455 1.00 86.00 78 SER A O 1
ATOM 608 N N . ARG A 1 79 ? 1.863 26.398 35.406 1.00 83.06 79 ARG A N 1
ATOM 609 C CA . ARG A 1 79 ? 1.012 26.745 34.265 1.00 83.06 79 ARG A CA 1
ATOM 610 C C . ARG A 1 79 ? 1.370 25.949 33.007 1.00 83.06 79 ARG A C 1
ATOM 612 O O . ARG A 1 79 ? 0.506 25.708 32.165 1.00 83.06 79 ARG A O 1
ATOM 619 N N . TRP A 1 80 ? 2.643 25.606 32.826 1.00 83.38 80 TRP A N 1
ATOM 620 C CA . TRP A 1 80 ? 3.084 24.783 31.701 1.00 83.38 80 TRP A CA 1
ATOM 621 C C . TRP A 1 80 ? 2.675 23.333 31.881 1.00 83.38 80 TRP A C 1
ATOM 623 O O . TRP A 1 80 ? 2.253 22.717 30.911 1.00 83.38 80 TRP A O 1
ATOM 633 N N . TYR A 1 81 ? 2.747 22.818 33.104 1.00 84.38 81 TYR A N 1
ATOM 634 C CA . TYR A 1 81 ? 2.268 21.484 33.425 1.00 84.38 81 TYR A CA 1
ATOM 635 C C . TYR A 1 81 ? 0.798 21.312 33.023 1.00 84.38 81 TYR A C 1
ATOM 637 O O . TYR A 1 81 ? 0.485 20.418 32.243 1.00 84.38 81 TYR A O 1
ATOM 645 N N . ASP A 1 82 ? -0.063 22.252 33.424 1.00 83.75 82 ASP A N 1
ATOM 646 C CA . ASP A 1 82 ? -1.495 22.234 33.088 1.00 83.75 82 ASP A CA 1
ATOM 647 C C . ASP A 1 82 ? -1.770 22.322 31.574 1.00 83.75 82 ASP A C 1
ATOM 649 O O . ASP A 1 82 ? -2.810 21.879 31.096 1.00 83.75 82 ASP A O 1
ATOM 653 N N . GLN A 1 83 ? -0.864 22.924 30.795 1.00 80.75 83 GLN A N 1
ATOM 654 C CA . GLN A 1 83 ? -0.995 22.999 29.332 1.00 80.75 83 GLN A CA 1
ATOM 655 C C . GLN A 1 83 ? -0.553 21.718 28.625 1.00 80.75 83 GLN A C 1
ATOM 657 O O . GLN A 1 83 ? -0.990 21.472 27.502 1.00 80.75 83 GLN A O 1
ATOM 662 N N . LEU A 1 84 ? 0.360 20.964 29.235 1.00 81.31 84 LEU A N 1
ATOM 663 C CA . LEU A 1 84 ? 0.924 19.749 28.659 1.00 81.31 84 LEU A CA 1
ATOM 664 C C . LEU A 1 84 ? 0.112 18.509 29.017 1.00 81.31 84 LEU A C 1
ATOM 666 O O . LEU A 1 84 ? 0.044 17.603 28.196 1.00 81.31 84 LEU A O 1
ATOM 670 N N . ASP A 1 85 ? -0.526 18.501 30.188 1.00 82.94 85 ASP A N 1
ATOM 671 C CA . ASP A 1 85 ? -1.413 17.436 30.665 1.00 82.94 85 ASP A CA 1
ATOM 672 C C . ASP A 1 85 ? -2.789 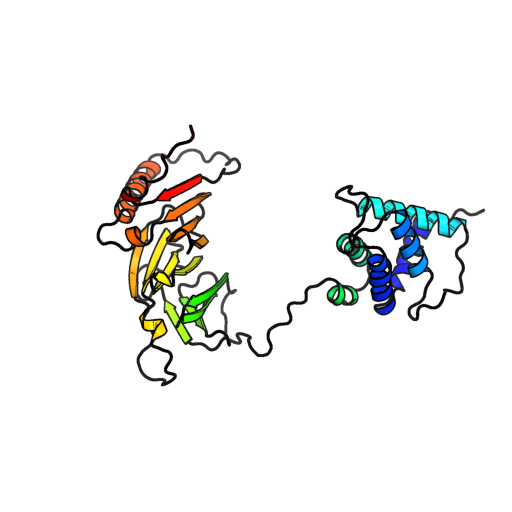17.544 29.983 1.00 82.94 85 ASP A C 1
ATOM 674 O O . ASP A 1 85 ? -3.820 17.795 30.608 1.00 82.94 85 ASP A O 1
ATOM 678 N N . VAL A 1 86 ? -2.797 17.443 28.649 1.00 75.56 86 VAL A N 1
ATOM 679 C CA . VAL A 1 86 ? -4.002 17.627 27.819 1.00 75.56 86 VAL A CA 1
ATOM 680 C C . VAL A 1 86 ? -5.040 16.542 28.104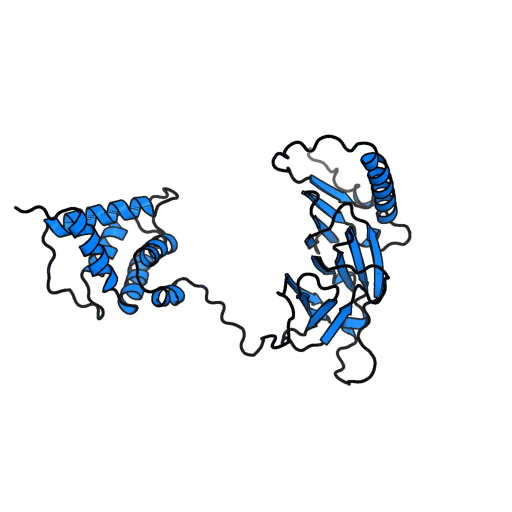 1.00 75.56 86 VAL A C 1
ATOM 682 O O . VAL A 1 86 ? -6.240 16.784 27.961 1.00 75.56 86 VAL A O 1
ATOM 685 N N . ASP A 1 87 ? -4.590 15.350 28.495 1.00 76.12 87 ASP A N 1
ATOM 686 C CA . ASP A 1 87 ? -5.464 14.236 28.851 1.00 76.12 87 ASP A CA 1
ATOM 687 C C . ASP A 1 87 ? -5.969 14.298 30.305 1.00 76.12 87 ASP A C 1
ATOM 689 O O . ASP A 1 87 ? -6.876 13.541 30.664 1.00 76.12 87 ASP A O 1
ATOM 693 N N . GLY A 1 88 ? -5.450 15.234 31.113 1.00 78.56 88 GLY A N 1
ATOM 694 C CA . GLY A 1 88 ? -5.825 15.430 32.511 1.00 78.56 88 GLY A CA 1
ATOM 695 C C . GLY A 1 88 ? -5.485 14.229 33.390 1.00 78.56 88 GLY A C 1
ATOM 696 O O . GLY A 1 88 ? -6.146 14.003 34.410 1.00 78.56 88 GLY A O 1
ATOM 697 N N . SER A 1 89 ? -4.503 13.425 32.981 1.00 81.06 89 SER A N 1
ATOM 698 C CA . SER A 1 89 ? -4.061 12.235 33.706 1.00 81.06 89 SER A CA 1
ATOM 699 C C . SER A 1 89 ? -3.383 12.581 35.032 1.00 81.06 89 SER A C 1
ATOM 701 O O . SER A 1 89 ? -3.229 11.712 35.898 1.00 81.06 89 SER A O 1
ATOM 703 N N . GLY A 1 90 ? -2.992 13.845 35.220 1.00 81.88 90 GLY A N 1
ATOM 704 C CA . GLY A 1 90 ? -2.252 14.301 36.383 1.00 81.88 90 GLY A CA 1
ATOM 705 C C . GLY A 1 90 ? -0.799 13.838 36.364 1.00 81.88 90 GLY A C 1
ATOM 706 O O . GLY A 1 90 ? -0.122 13.978 37.387 1.00 81.88 90 GLY A O 1
ATOM 707 N N . ALA A 1 91 ? -0.305 13.307 35.240 1.00 83.62 91 ALA A N 1
ATOM 708 C CA . ALA A 1 91 ? 1.075 12.879 35.083 1.00 83.62 91 ALA A CA 1
ATOM 709 C C . ALA A 1 91 ? 1.580 13.085 33.652 1.00 83.62 91 ALA A C 1
ATOM 711 O O . ALA A 1 91 ? 1.049 12.523 32.706 1.00 83.62 91 ALA A O 1
ATOM 712 N N . LEU A 1 92 ? 2.688 13.807 33.505 1.00 82.75 92 LEU A N 1
ATOM 713 C CA . LEU A 1 92 ? 3.273 14.052 32.193 1.00 82.75 92 LEU A CA 1
ATOM 714 C C . LEU A 1 92 ? 4.151 12.895 31.728 1.00 82.75 92 LEU A C 1
ATOM 716 O O . LEU A 1 92 ? 5.052 12.437 32.444 1.00 82.75 92 LEU A O 1
ATOM 720 N N . SER A 1 93 ? 3.938 12.491 30.483 1.00 83.44 93 SER A N 1
ATOM 721 C CA . SER A 1 93 ? 4.851 11.653 29.721 1.00 83.44 93 SER A CA 1
ATOM 722 C C . SER A 1 93 ? 6.028 12.466 29.167 1.00 83.44 93 SER A C 1
ATOM 724 O O . SER A 1 93 ? 5.984 13.690 29.006 1.00 83.44 93 SER A O 1
ATOM 726 N N . TRP A 1 94 ? 7.115 11.775 28.819 1.00 81.38 94 TRP A N 1
ATOM 727 C CA . TRP A 1 94 ? 8.258 12.424 28.171 1.00 81.38 94 TRP A CA 1
ATOM 728 C C . TRP A 1 94 ? 7.902 13.054 26.823 1.00 81.38 94 TRP A C 1
ATOM 730 O O . TRP A 1 94 ? 8.493 14.069 26.466 1.00 81.38 94 TRP A O 1
ATOM 740 N N . ASP A 1 95 ? 6.954 12.486 26.081 1.00 79.69 95 ASP A N 1
ATOM 741 C CA . ASP A 1 95 ? 6.574 13.016 24.772 1.00 79.69 95 ASP A CA 1
ATOM 742 C C . ASP A 1 95 ? 5.864 14.373 24.905 1.00 79.69 95 ASP A C 1
ATOM 744 O O . ASP A 1 95 ? 6.150 15.302 24.143 1.00 79.69 95 ASP A O 1
ATOM 748 N N . GLU A 1 96 ? 5.036 14.538 25.939 1.00 81.38 96 GLU A N 1
ATOM 749 C CA . GLU A 1 96 ? 4.413 15.820 26.285 1.00 81.38 96 GLU A CA 1
ATOM 750 C C . GLU A 1 96 ? 5.464 16.838 26.731 1.00 81.38 96 GLU A C 1
ATOM 752 O O . GLU A 1 96 ? 5.508 17.957 26.217 1.00 81.38 96 GLU A O 1
ATOM 757 N N . ILE A 1 97 ? 6.400 16.444 27.596 1.00 79.69 97 ILE A N 1
ATOM 758 C CA . ILE A 1 97 ? 7.487 17.326 28.047 1.00 79.69 97 ILE A CA 1
ATOM 759 C C . ILE A 1 97 ? 8.397 17.718 26.874 1.00 79.69 97 ILE A C 1
ATOM 761 O O . ILE A 1 97 ? 8.761 18.884 26.733 1.00 79.69 97 ILE A O 1
ATOM 765 N N . ALA A 1 98 ? 8.729 16.789 25.977 1.00 75.81 98 ALA A N 1
ATOM 766 C CA . ALA A 1 98 ? 9.546 17.067 24.799 1.00 75.81 98 ALA A CA 1
ATOM 767 C C . ALA A 1 98 ? 8.875 18.084 23.861 1.00 75.81 98 ALA A C 1
ATOM 769 O O . ALA A 1 98 ? 9.567 18.926 23.282 1.00 75.81 98 ALA A O 1
ATOM 770 N N . SER A 1 99 ? 7.542 18.058 23.751 1.00 74.31 99 SER A N 1
ATOM 771 C CA . SER A 1 99 ? 6.784 19.029 22.953 1.00 74.31 99 SER A CA 1
ATOM 772 C C . SER A 1 99 ? 6.959 20.470 23.456 1.00 74.31 99 SER A C 1
ATOM 774 O O . SER A 1 99 ? 7.162 21.380 22.647 1.00 74.31 99 SER A O 1
ATOM 776 N N . LEU A 1 100 ? 7.006 20.675 24.780 1.00 75.31 100 LEU A N 1
ATOM 777 C CA . LEU A 1 100 ? 7.291 21.971 25.406 1.00 75.31 100 LEU A CA 1
ATOM 778 C C . LEU A 1 100 ? 8.688 22.469 25.036 1.00 75.31 100 LEU A C 1
ATOM 780 O O . LEU A 1 100 ? 8.868 23.629 24.652 1.00 75.31 100 LEU A O 1
ATOM 784 N N . VAL A 1 101 ? 9.676 21.579 25.146 1.00 69.44 101 VAL A N 1
ATOM 785 C CA . VAL A 1 101 ? 11.082 21.900 24.887 1.00 69.44 101 VAL A CA 1
ATOM 786 C C . VAL A 1 101 ? 11.288 22.296 23.417 1.00 69.44 101 VAL A C 1
ATOM 788 O O . VAL A 1 101 ? 12.004 23.258 23.131 1.00 69.44 101 VAL A O 1
ATOM 791 N N . ILE A 1 102 ? 10.597 21.628 22.485 1.00 65.25 102 ILE A N 1
ATOM 792 C CA . ILE A 1 102 ? 10.600 21.972 21.054 1.00 65.25 102 ILE A CA 1
ATOM 793 C C . ILE A 1 102 ? 9.876 23.305 20.811 1.00 65.25 102 ILE A C 1
ATOM 795 O O . ILE A 1 102 ? 10.429 24.207 20.179 1.00 65.25 102 ILE A O 1
ATOM 799 N N . GLY A 1 103 ? 8.653 23.456 21.330 1.00 63.16 103 GLY A N 1
ATOM 800 C CA . GLY A 1 103 ? 7.792 24.614 21.071 1.00 63.16 103 GLY A CA 1
ATOM 801 C C . GLY A 1 103 ? 8.354 25.946 21.577 1.00 63.16 103 GLY A C 1
ATOM 802 O O . GLY A 1 103 ? 7.955 27.009 21.100 1.00 63.16 103 GLY A O 1
ATOM 803 N N . ARG A 1 104 ? 9.300 25.915 22.525 1.00 65.19 104 ARG A N 1
ATOM 804 C CA . ARG A 1 104 ? 9.893 27.114 23.141 1.00 65.19 104 ARG A CA 1
ATOM 805 C C . ARG A 1 104 ? 11.315 27.447 22.678 1.00 65.19 104 ARG A C 1
ATOM 807 O O . ARG A 1 104 ? 11.841 28.478 23.103 1.00 65.19 104 ARG A O 1
ATOM 814 N N . GLY A 1 105 ? 11.872 26.691 21.726 1.00 54.25 105 GLY A N 1
ATOM 815 C CA . GLY A 1 105 ? 13.016 27.143 20.924 1.00 54.25 105 GLY A CA 1
ATOM 816 C C . GLY A 1 105 ? 14.370 26.498 21.223 1.00 54.25 105 GLY A C 1
ATOM 817 O O . GLY A 1 105 ? 15.394 27.108 20.922 1.00 54.25 105 GLY A O 1
ATOM 818 N N . LEU A 1 106 ? 14.411 25.275 21.755 1.00 55.88 106 LEU A N 1
ATOM 819 C CA . LEU A 1 106 ? 15.625 24.459 21.676 1.00 55.88 106 LEU A CA 1
ATOM 820 C C . LEU A 1 106 ? 15.735 23.852 20.274 1.00 55.88 106 LEU A C 1
ATOM 822 O O . LEU A 1 106 ? 14.799 23.214 19.796 1.00 55.88 106 LEU A O 1
ATOM 826 N N . HIS A 1 107 ? 16.871 24.112 19.610 1.00 53.47 107 HIS A N 1
ATOM 827 C CA . HIS A 1 107 ? 17.172 23.714 18.233 1.00 53.47 107 HIS A CA 1
ATOM 828 C C . HIS A 1 107 ? 16.570 22.351 17.875 1.00 53.47 107 HIS A C 1
ATOM 830 O O . HIS A 1 107 ? 16.895 21.337 18.498 1.00 53.47 107 HIS A O 1
ATOM 836 N N . GLU A 1 108 ? 15.789 22.324 16.791 1.00 44.97 108 GLU A N 1
ATOM 837 C CA . GLU A 1 108 ? 15.239 21.110 16.176 1.00 44.97 108 GLU A CA 1
ATOM 838 C C . GLU A 1 108 ? 16.266 19.966 16.074 1.00 44.97 108 GLU A C 1
ATOM 840 O O . GLU A 1 108 ? 15.895 18.800 16.135 1.00 44.97 108 GLU A O 1
ATOM 845 N N . GLY A 1 109 ? 17.561 20.272 15.945 1.00 43.44 109 GLY A N 1
ATOM 846 C CA . GLY A 1 109 ? 18.638 19.284 15.841 1.00 43.44 109 GLY A CA 1
ATOM 847 C C . GLY A 1 109 ? 19.091 18.610 17.146 1.00 43.44 109 GLY A C 1
ATOM 848 O O . GLY A 1 109 ? 19.908 17.699 17.073 1.00 43.44 109 GLY A O 1
ATOM 849 N N . ALA A 1 110 ? 18.637 19.040 18.329 1.00 45.16 110 ALA A N 1
ATOM 850 C CA . ALA A 1 110 ? 19.009 18.419 19.610 1.00 45.16 110 ALA A CA 1
ATOM 851 C C . ALA A 1 110 ? 17.997 17.357 20.079 1.00 45.16 110 ALA A C 1
ATOM 853 O O . ALA A 1 110 ? 18.392 16.377 20.705 1.00 45.16 110 ALA A O 1
ATOM 854 N N . ILE A 1 111 ? 16.713 17.521 19.737 1.00 45.19 111 ILE A N 1
ATOM 855 C CA . ILE A 1 111 ? 15.630 16.592 20.117 1.00 45.19 111 ILE A CA 1
ATOM 856 C C . ILE A 1 111 ? 15.293 15.608 19.002 1.00 45.19 111 ILE A C 1
ATOM 858 O O . ILE A 1 111 ? 14.899 14.480 19.298 1.00 45.19 111 ILE A O 1
ATOM 862 N N . LYS A 1 112 ? 15.544 15.966 17.731 1.00 46.03 112 LYS A N 1
ATOM 863 C CA . LYS A 1 112 ? 15.402 15.030 16.602 1.00 46.03 112 LYS A CA 1
ATOM 864 C C . LYS A 1 112 ? 16.208 13.735 16.793 1.00 46.03 112 LYS A C 1
ATOM 866 O O . LYS A 1 112 ? 15.811 12.723 16.238 1.00 46.03 112 LYS A O 1
ATOM 871 N N . ASP A 1 113 ? 17.258 13.720 17.617 1.00 45.81 113 ASP A N 1
ATOM 872 C CA . ASP A 1 113 ? 18.005 12.493 17.935 1.00 45.81 113 ASP A CA 1
ATOM 873 C C . ASP A 1 113 ? 17.493 11.749 19.193 1.00 45.81 113 ASP A C 1
ATOM 875 O O . ASP A 1 113 ? 17.820 10.582 19.382 1.00 45.81 113 ASP A O 1
ATOM 879 N N . ALA A 1 114 ? 16.688 12.386 20.056 1.00 44.66 114 ALA A N 1
ATOM 880 C CA . ALA A 1 114 ? 16.271 11.827 21.351 1.00 44.66 114 ALA A CA 1
ATOM 881 C C . ALA A 1 114 ? 14.834 11.272 21.388 1.00 44.66 114 ALA A C 1
ATOM 883 O O . ALA A 1 114 ? 14.539 10.450 22.262 1.00 44.66 114 ALA A O 1
ATOM 884 N N . THR A 1 115 ? 13.947 11.720 20.493 1.00 45.78 115 THR A N 1
ATOM 885 C CA . THR A 1 115 ? 12.548 11.245 20.379 1.00 45.78 115 THR A CA 1
ATOM 886 C C . THR A 1 115 ? 12.173 10.761 18.986 1.00 45.78 115 THR A C 1
ATOM 888 O O . THR A 1 115 ? 11.152 10.100 18.820 1.00 45.78 115 THR A O 1
ATOM 891 N N . SER A 1 116 ? 12.990 11.031 17.967 1.00 44.22 116 SER A N 1
ATOM 892 C CA . SER A 1 116 ? 12.759 10.414 16.671 1.00 44.22 116 SER A CA 1
ATOM 893 C C . SER A 1 116 ? 13.276 8.983 16.741 1.00 44.22 116 SER A C 1
ATOM 895 O O . SER A 1 116 ? 14.480 8.756 16.865 1.00 44.22 116 SER A O 1
ATOM 897 N N . ASN A 1 117 ? 12.374 8.008 16.629 1.00 44.16 117 ASN A N 1
ATOM 898 C CA . ASN A 1 117 ? 12.726 6.703 16.083 1.00 44.16 117 ASN A CA 1
ATOM 899 C C . ASN A 1 117 ? 13.251 6.954 14.669 1.00 44.16 117 ASN A C 1
ATOM 901 O O . ASN A 1 117 ? 12.514 6.887 13.686 1.00 44.16 117 ASN A O 1
ATOM 905 N N . ARG A 1 118 ? 14.517 7.357 14.572 1.00 48.56 118 ARG A N 1
ATOM 906 C CA . ARG A 1 118 ? 15.178 7.624 13.312 1.00 48.56 118 ARG A CA 1
ATOM 907 C C . ARG A 1 118 ? 15.302 6.265 12.660 1.00 48.56 118 ARG A C 1
ATOM 909 O O . ARG A 1 118 ? 16.149 5.467 13.048 1.00 48.56 118 ARG A O 1
ATOM 916 N N . PHE A 1 119 ? 14.402 5.983 11.723 1.00 57.03 119 PHE A N 1
ATOM 917 C CA . PHE A 1 119 ? 14.511 4.812 10.875 1.00 57.03 119 PHE A CA 1
ATOM 918 C C . PHE A 1 119 ? 15.890 4.885 10.230 1.00 57.03 119 PHE A C 1
ATOM 920 O O . PHE A 1 119 ? 16.163 5.770 9.418 1.00 57.03 119 PHE A O 1
ATOM 927 N N . ILE A 1 120 ? 16.796 4.024 10.685 1.00 64.62 120 ILE A N 1
ATOM 928 C CA . ILE A 1 120 ? 18.121 3.919 10.099 1.00 64.62 120 ILE A CA 1
ATOM 929 C C . ILE A 1 120 ? 17.882 3.212 8.768 1.00 64.62 120 ILE A C 1
ATOM 931 O O . ILE A 1 120 ? 17.466 2.049 8.785 1.00 64.62 120 ILE A O 1
ATOM 935 N N . PRO A 1 121 ? 18.067 3.893 7.621 1.00 67.44 121 PRO A N 1
ATOM 936 C CA . PRO A 1 121 ? 17.883 3.242 6.338 1.00 67.44 121 PRO A CA 1
ATOM 937 C C . PRO A 1 121 ? 18.836 2.052 6.270 1.00 67.44 121 PRO A C 1
ATOM 939 O O . PRO A 1 121 ? 20.009 2.160 6.644 1.00 67.44 121 PRO A O 1
ATOM 942 N N . PHE A 1 122 ? 18.331 0.907 5.816 1.00 72.38 122 PHE A N 1
ATOM 943 C CA . PHE A 1 122 ? 19.179 -0.259 5.638 1.00 72.38 122 PHE A CA 1
ATOM 944 C C . PHE A 1 122 ? 20.259 0.077 4.605 1.00 72.38 122 PHE A C 1
ATOM 946 O O . PHE A 1 122 ? 19.969 0.485 3.477 1.00 72.38 122 PHE A O 1
ATOM 953 N N . LYS A 1 123 ? 21.524 -0.028 5.015 1.00 72.56 123 LYS A N 1
ATOM 954 C CA . LYS A 1 123 ? 22.654 0.440 4.213 1.00 72.56 123 LYS A CA 1
ATOM 955 C C . LYS A 1 123 ? 22.716 -0.336 2.894 1.00 72.56 123 LYS A C 1
ATOM 957 O O . LYS A 1 123 ? 22.770 -1.559 2.901 1.00 72.56 123 LYS A O 1
ATOM 962 N N . GLY A 1 124 ? 22.751 0.391 1.777 1.00 66.88 124 GLY A N 1
ATOM 963 C CA . GLY A 1 124 ? 22.880 -0.189 0.435 1.00 66.88 124 GLY A CA 1
ATOM 964 C C . GLY A 1 124 ? 21.572 -0.662 -0.206 1.00 66.88 124 GLY A C 1
ATOM 965 O O . GLY A 1 124 ? 21.622 -1.170 -1.315 1.00 66.88 124 GLY A O 1
ATOM 966 N N . CYS A 1 125 ? 20.424 -0.473 0.449 1.00 73.81 125 CYS A N 1
ATOM 967 C CA . CYS A 1 125 ? 19.111 -0.854 -0.073 1.00 73.81 125 CYS A CA 1
ATOM 968 C C . CYS 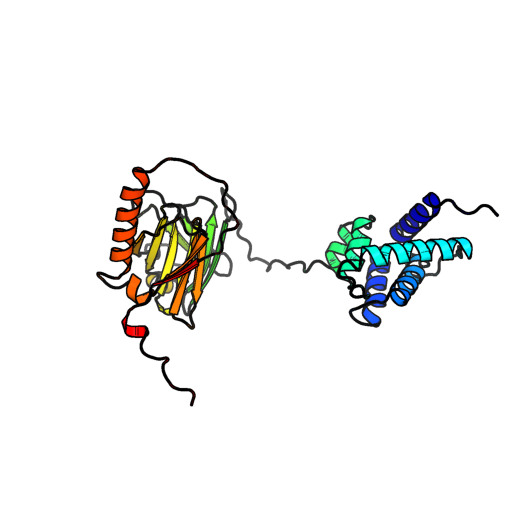A 1 125 ? 18.289 0.412 -0.363 1.00 73.81 125 CYS A C 1
ATOM 970 O O . CYS A 1 125 ? 17.421 0.808 0.413 1.00 73.81 125 CYS A O 1
ATOM 972 N N . VAL A 1 126 ? 18.658 1.113 -1.439 1.00 80.50 126 VAL A N 1
ATOM 973 C CA . VAL A 1 126 ? 18.012 2.358 -1.884 1.00 80.50 126 VAL A CA 1
ATOM 974 C C . VAL A 1 126 ? 17.787 2.268 -3.387 1.00 80.50 126 VAL A C 1
ATOM 976 O O . VAL A 1 126 ? 18.737 2.016 -4.125 1.00 80.50 126 VAL A O 1
ATOM 979 N N . ASP A 1 127 ? 16.547 2.490 -3.831 1.00 79.94 127 ASP A N 1
ATOM 980 C CA . ASP A 1 127 ? 16.244 2.621 -5.258 1.00 79.94 127 ASP A CA 1
ATOM 981 C C . ASP A 1 127 ? 16.860 3.931 -5.767 1.00 79.94 127 ASP A C 1
ATOM 983 O O . ASP A 1 127 ? 16.548 5.014 -5.268 1.00 79.94 127 ASP A O 1
ATOM 987 N N . THR A 1 128 ? 17.783 3.827 -6.720 1.00 80.38 128 THR A N 1
ATOM 988 C CA . THR A 1 128 ? 18.389 4.969 -7.422 1.00 80.38 128 THR A CA 1
ATOM 989 C C . THR A 1 128 ? 17.815 5.140 -8.828 1.00 80.38 128 THR A C 1
ATOM 991 O O . THR A 1 128 ? 18.338 5.924 -9.624 1.00 80.38 128 THR A O 1
ATOM 994 N N . GLY A 1 129 ? 16.748 4.402 -9.143 1.00 79.00 129 GLY A N 1
ATOM 995 C CA . GLY A 1 129 ? 16.020 4.491 -10.392 1.00 79.00 129 GLY A CA 1
ATOM 996 C C . GLY A 1 129 ? 15.477 5.893 -10.660 1.00 79.00 129 GLY A C 1
ATOM 997 O O . GLY A 1 129 ? 15.159 6.671 -9.759 1.00 79.00 129 GLY A O 1
ATOM 998 N N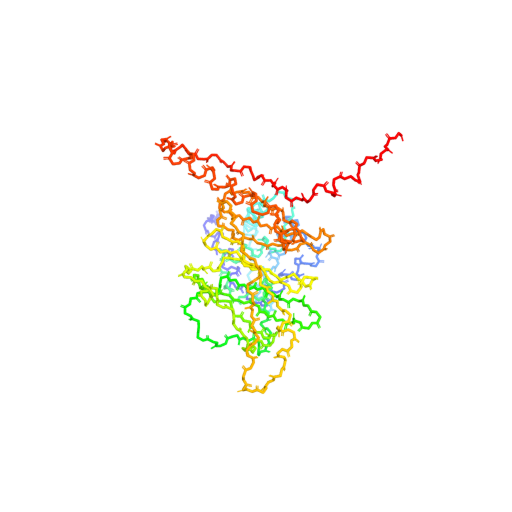 . LEU A 1 130 ? 15.363 6.221 -11.946 1.00 85.31 130 LEU A N 1
ATOM 999 C CA . LEU A 1 130 ? 14.695 7.440 -12.384 1.00 85.31 130 LEU A CA 1
ATOM 1000 C C . LEU A 1 130 ? 13.184 7.251 -12.248 1.00 85.31 130 LEU A C 1
ATOM 1002 O O . LEU A 1 130 ? 12.563 6.573 -13.068 1.00 85.31 130 LEU A O 1
ATOM 1006 N N . HIS A 1 131 ? 12.610 7.868 -11.221 1.00 88.50 131 HIS A N 1
ATOM 1007 C CA . HIS A 1 131 ? 11.167 7.938 -11.028 1.00 88.50 131 HIS A CA 1
ATOM 1008 C C . HIS A 1 131 ? 10.615 9.210 -11.650 1.00 88.50 131 HIS A C 1
ATOM 1010 O O . HIS A 1 131 ? 11.162 10.299 -11.467 1.00 88.50 131 HIS A O 1
ATOM 1016 N N . THR A 1 132 ? 9.517 9.069 -12.383 1.00 90.00 132 THR A N 1
ATOM 1017 C CA . THR A 1 132 ? 8.842 10.220 -12.989 1.00 90.00 132 THR A CA 1
ATOM 1018 C C . THR A 1 132 ? 7.861 10.855 -12.024 1.00 90.00 132 THR A C 1
ATOM 1020 O O . THR A 1 132 ? 7.718 12.071 -12.031 1.00 90.00 132 THR A O 1
ATOM 1023 N N . MET A 1 133 ? 7.223 10.048 -11.174 1.00 94.00 133 MET A N 1
ATOM 1024 C CA . MET A 1 133 ? 6.218 10.460 -10.197 1.00 94.00 133 MET A CA 1
ATOM 1025 C C . MET A 1 133 ? 6.516 9.857 -8.817 1.00 94.00 133 MET A C 1
ATOM 1027 O O . MET A 1 133 ? 7.378 8.993 -8.661 1.00 94.00 133 MET A O 1
ATOM 1031 N N . ALA A 1 134 ? 5.781 10.300 -7.794 1.00 93.19 134 ALA A N 1
ATOM 1032 C CA . ALA A 1 134 ? 5.898 9.740 -6.452 1.00 93.19 134 ALA A CA 1
ATOM 1033 C C . ALA A 1 134 ? 5.504 8.253 -6.426 1.00 93.19 134 ALA A C 1
ATOM 1035 O O . ALA A 1 134 ? 4.507 7.848 -7.034 1.00 93.19 134 ALA A O 1
ATOM 1036 N N . ILE A 1 135 ? 6.254 7.443 -5.674 1.00 94.06 135 ILE A N 1
ATOM 1037 C CA . ILE A 1 135 ? 5.877 6.056 -5.388 1.00 94.06 135 ILE A CA 1
ATOM 1038 C C . ILE A 1 135 ? 4.635 6.088 -4.494 1.00 94.06 135 ILE A C 1
ATOM 1040 O O . ILE A 1 135 ? 4.674 6.585 -3.371 1.00 94.06 135 ILE A O 1
ATOM 1044 N N . SER A 1 136 ? 3.523 5.573 -5.012 1.00 93.62 136 SER A N 1
ATOM 1045 C CA . SER A 1 136 ? 2.214 5.618 -4.342 1.00 93.62 136 SER A CA 1
ATOM 1046 C C . SER A 1 136 ? 1.816 4.286 -3.709 1.00 93.62 136 SER A C 1
ATOM 1048 O O . SER A 1 136 ? 0.928 4.232 -2.862 1.00 93.62 136 SER A O 1
ATOM 1050 N N . LEU A 1 137 ? 2.492 3.211 -4.109 1.00 95.19 137 LEU A N 1
ATOM 1051 C CA . LEU A 1 137 ? 2.210 1.847 -3.698 1.00 95.19 137 LEU A CA 1
ATOM 1052 C C . LEU A 1 137 ? 3.531 1.111 -3.505 1.00 95.19 137 LEU A C 1
ATOM 1054 O O . LEU A 1 137 ? 4.349 1.087 -4.421 1.00 95.19 137 LEU A O 1
ATOM 1058 N N . VAL A 1 138 ? 3.697 0.472 -2.347 1.00 95.12 138 VAL A N 1
ATOM 1059 C CA . VAL A 1 138 ? 4.780 -0.476 -2.059 1.00 95.12 138 VAL A CA 1
ATOM 1060 C C . VAL A 1 138 ? 4.194 -1.650 -1.284 1.00 95.12 138 VAL A C 1
ATOM 1062 O O . VAL A 1 138 ? 3.503 -1.457 -0.282 1.00 95.12 138 VAL A O 1
ATOM 1065 N N . LYS A 1 139 ? 4.457 -2.875 -1.738 1.00 94.50 139 LYS A N 1
ATOM 1066 C CA . LYS A 1 139 ? 3.982 -4.107 -1.103 1.00 94.50 139 LYS A CA 1
ATOM 1067 C C . LYS A 1 139 ? 5.056 -5.179 -1.149 1.00 94.50 139 LYS A C 1
ATOM 1069 O O . LYS A 1 139 ? 5.629 -5.470 -2.197 1.00 94.50 139 LYS A O 1
ATOM 1074 N N . HIS A 1 140 ? 5.291 -5.812 -0.006 1.00 92.00 140 HIS A N 1
ATOM 1075 C CA . HIS A 1 140 ? 6.142 -6.991 0.065 1.00 92.00 140 HIS A CA 1
ATOM 1076 C C . HIS A 1 140 ? 5.352 -8.222 -0.373 1.00 92.00 140 HIS A C 1
ATOM 1078 O O . HIS A 1 140 ? 4.359 -8.601 0.247 1.00 92.00 140 HIS A O 1
ATOM 1084 N N . MET A 1 141 ? 5.805 -8.865 -1.440 1.00 90.19 141 MET A N 1
ATOM 1085 C CA . MET A 1 141 ? 5.336 -10.181 -1.834 1.00 90.19 141 MET A CA 1
ATOM 1086 C C . MET A 1 141 ? 6.175 -11.207 -1.096 1.00 90.19 141 MET A C 1
ATOM 1088 O O . MET A 1 141 ? 7.334 -11.426 -1.436 1.00 90.19 141 MET A O 1
ATOM 1092 N N . LYS A 1 142 ? 5.577 -11.840 -0.088 1.00 84.62 142 LYS A N 1
ATOM 1093 C CA . LYS A 1 142 ? 6.212 -12.925 0.657 1.00 84.62 142 LYS A CA 1
ATOM 1094 C C . LYS A 1 142 ? 5.601 -14.261 0.262 1.00 84.62 142 LYS A C 1
ATOM 1096 O O . LYS A 1 142 ? 4.488 -14.589 0.681 1.00 84.62 142 LYS A O 1
ATOM 1101 N N . GLY A 1 143 ? 6.350 -15.053 -0.497 1.00 76.62 143 GLY A N 1
ATOM 1102 C CA . GLY A 1 143 ? 6.027 -16.448 -0.789 1.00 76.62 143 GLY A CA 1
ATOM 1103 C C . GLY A 1 143 ? 7.274 -17.336 -0.820 1.00 76.62 143 GLY A C 1
ATOM 1104 O O . GLY A 1 143 ? 8.384 -16.815 -0.890 1.00 76.62 143 GLY A O 1
ATOM 1105 N N . PRO A 1 144 ? 7.119 -18.674 -0.806 1.00 69.12 144 PRO A N 1
ATOM 1106 C CA . PRO A 1 144 ? 8.237 -19.619 -0.678 1.00 69.12 144 PRO A CA 1
ATOM 1107 C C . PRO A 1 144 ? 9.328 -19.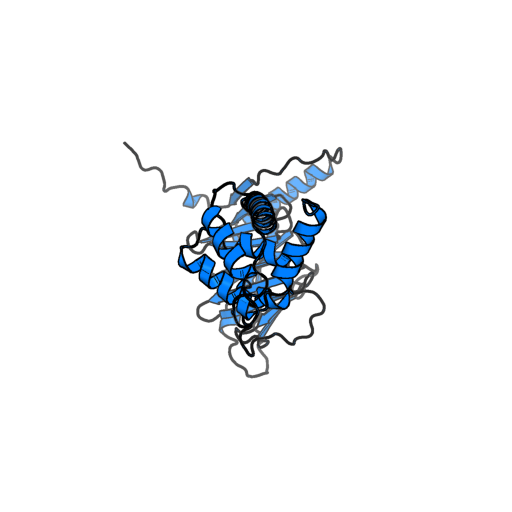480 -1.751 1.00 69.12 144 PRO A C 1
ATOM 1109 O O . PRO A 1 144 ? 10.460 -19.899 -1.540 1.00 69.12 144 PRO A O 1
ATOM 1112 N N . LYS A 1 145 ? 8.978 -18.926 -2.918 1.00 70.31 145 LYS A N 1
ATOM 1113 C CA . LYS A 1 145 ? 9.874 -18.703 -4.067 1.00 70.31 145 LYS A CA 1
ATOM 1114 C C . LYS A 1 145 ? 9.699 -17.318 -4.699 1.00 70.31 145 LYS A C 1
ATOM 1116 O O . LYS A 1 145 ? 10.195 -17.064 -5.788 1.00 70.31 145 LYS A O 1
ATOM 1121 N N . THR A 1 146 ? 8.951 -16.442 -4.039 1.00 72.06 146 THR A N 1
ATOM 1122 C CA . THR A 1 146 ? 8.560 -15.123 -4.542 1.00 72.06 146 THR A CA 1
ATOM 1123 C C . THR A 1 146 ? 8.788 -14.138 -3.411 1.00 72.06 146 THR A C 1
ATOM 1125 O O . THR A 1 146 ? 7.831 -13.743 -2.754 1.00 72.06 146 THR A O 1
ATOM 1128 N N . ASP A 1 147 ? 10.055 -13.858 -3.113 1.00 85.75 147 ASP A N 1
ATOM 1129 C CA . ASP A 1 147 ? 10.452 -12.853 -2.128 1.00 85.75 147 ASP A CA 1
ATOM 1130 C C . ASP A 1 147 ? 10.866 -11.590 -2.880 1.00 85.75 147 ASP A C 1
ATOM 1132 O O . ASP A 1 147 ? 11.967 -11.513 -3.436 1.00 85.75 147 ASP A O 1
ATOM 1136 N N . ARG A 1 148 ? 9.905 -10.681 -3.051 1.00 88.81 148 ARG A N 1
ATOM 1137 C CA . ARG A 1 148 ? 10.013 -9.513 -3.935 1.00 88.81 148 ARG A CA 1
ATOM 1138 C C . ARG A 1 148 ? 9.279 -8.326 -3.336 1.00 88.81 148 ARG A C 1
ATOM 1140 O O . ARG A 1 148 ? 8.290 -8.496 -2.629 1.00 88.81 148 ARG A O 1
ATOM 1147 N N . VAL A 1 149 ? 9.713 -7.123 -3.675 1.00 92.19 149 VAL A N 1
ATOM 1148 C CA . VAL A 1 149 ? 8.975 -5.894 -3.385 1.00 92.19 149 VAL A CA 1
ATOM 1149 C C . VAL A 1 149 ? 8.335 -5.417 -4.680 1.00 92.19 149 VAL A C 1
ATOM 1151 O O . VAL A 1 149 ? 9.013 -5.237 -5.689 1.00 92.19 149 VAL A O 1
ATOM 1154 N N . ALA A 1 150 ? 7.017 -5.257 -4.659 1.00 93.50 150 ALA A N 1
ATOM 1155 C CA . ALA A 1 150 ? 6.260 -4.654 -5.741 1.00 93.50 150 ALA A CA 1
ATOM 1156 C C . ALA A 1 150 ? 6.033 -3.173 -5.432 1.00 93.50 150 ALA A C 1
ATOM 1158 O O . ALA A 1 150 ? 5.669 -2.836 -4.302 1.00 93.50 150 ALA A O 1
ATOM 1159 N N . TYR A 1 151 ? 6.202 -2.298 -6.418 1.00 95.19 151 TYR A N 1
ATOM 1160 C CA . TYR A 1 151 ? 5.873 -0.885 -6.276 1.00 95.19 151 TYR A CA 1
ATOM 1161 C C . TYR A 1 151 ? 5.296 -0.281 -7.555 1.00 95.19 151 TYR A C 1
ATOM 1163 O O . TYR A 1 151 ? 5.547 -0.761 -8.662 1.00 95.19 151 TYR A O 1
ATOM 1171 N N . SER A 1 152 ? 4.519 0.789 -7.395 1.00 95.69 152 SER A N 1
ATOM 1172 C CA . SER A 1 152 ? 3.975 1.571 -8.506 1.00 95.69 152 SER A CA 1
ATOM 1173 C C . SER A 1 152 ? 4.068 3.064 -8.221 1.00 95.69 152 SER A C 1
ATOM 1175 O O . SER A 1 152 ? 3.804 3.538 -7.110 1.00 95.69 152 SER A O 1
ATOM 1177 N N . GLU A 1 153 ? 4.399 3.813 -9.264 1.00 95.44 153 GLU A N 1
ATOM 1178 C CA . GLU A 1 153 ? 4.308 5.268 -9.274 1.00 95.44 153 GLU A CA 1
ATOM 1179 C C . GLU A 1 153 ? 2.843 5.709 -9.401 1.00 95.44 153 GLU A C 1
ATOM 1181 O O . GLU A 1 153 ? 1.995 4.973 -9.920 1.00 95.44 153 GLU A O 1
ATOM 1186 N N . GLN A 1 154 ? 2.532 6.897 -8.886 1.00 94.25 154 GLN A N 1
ATOM 1187 C CA . GLN A 1 154 ? 1.193 7.476 -8.958 1.00 94.25 154 GLN A CA 1
ATOM 1188 C C . GLN A 1 154 ? 0.735 7.613 -10.416 1.00 94.25 154 GLN A C 1
ATOM 1190 O O . GLN A 1 154 ? 1.443 8.175 -11.246 1.00 94.25 154 GLN A O 1
ATOM 1195 N N . GLY A 1 155 ? -0.468 7.113 -10.717 1.00 92.56 155 GLY A N 1
ATOM 1196 C CA . GLY A 1 155 ? -1.047 7.182 -12.063 1.00 92.56 155 GLY A CA 1
ATOM 1197 C C . GLY A 1 155 ? -0.405 6.235 -13.082 1.00 92.56 155 GLY A C 1
ATOM 1198 O O . GLY A 1 155 ? -0.714 6.329 -14.264 1.00 92.56 155 GLY A O 1
ATOM 1199 N N . SER A 1 156 ? 0.476 5.327 -12.652 1.00 93.88 156 SER A N 1
ATOM 1200 C CA . SER A 1 156 ? 1.109 4.361 -13.549 1.00 93.88 156 SER A CA 1
ATOM 1201 C C . SER A 1 156 ? 0.205 3.155 -13.826 1.00 93.88 156 SER A C 1
ATOM 1203 O O . SER A 1 156 ? -0.525 2.691 -12.949 1.00 93.88 156 SER A O 1
ATOM 1205 N N . THR A 1 157 ? 0.301 2.613 -15.039 1.00 93.56 157 THR A N 1
ATOM 1206 C CA . THR A 1 157 ? -0.216 1.288 -15.431 1.00 93.56 157 THR A CA 1
ATOM 1207 C C . THR A 1 157 ? 0.799 0.171 -15.154 1.00 93.56 157 THR A C 1
ATOM 1209 O O . THR A 1 157 ? 0.509 -1.008 -15.350 1.00 93.56 157 THR A O 1
ATOM 1212 N N . ILE A 1 158 ? 2.006 0.526 -14.696 1.00 92.06 158 ILE A N 1
ATOM 1213 C CA . ILE A 1 158 ? 3.140 -0.388 -14.578 1.00 92.06 158 ILE A CA 1
ATOM 1214 C C . ILE A 1 158 ? 3.441 -0.669 -13.109 1.00 92.06 158 ILE A C 1
ATOM 1216 O O . ILE A 1 158 ? 3.905 0.202 -12.369 1.00 92.06 158 ILE A O 1
ATOM 1220 N N . LEU A 1 159 ? 3.287 -1.931 -12.722 1.00 92.81 159 LEU A N 1
ATOM 1221 C CA . LEU A 1 159 ? 3.784 -2.458 -11.460 1.00 92.81 159 LEU A CA 1
ATOM 1222 C C . LEU A 1 159 ? 5.208 -2.981 -11.653 1.00 92.81 159 LEU A C 1
ATOM 1224 O O . LEU A 1 159 ? 5.454 -3.863 -12.478 1.00 92.81 159 LEU A O 1
ATOM 1228 N N . ARG A 1 160 ? 6.156 -2.457 -10.883 1.00 92.19 160 ARG A N 1
ATOM 1229 C CA . ARG A 1 160 ? 7.557 -2.887 -10.911 1.00 92.19 160 ARG A CA 1
ATOM 1230 C C . ARG A 1 160 ? 7.819 -3.847 -9.766 1.00 92.19 160 ARG A C 1
ATOM 1232 O O . ARG A 1 160 ? 7.299 -3.667 -8.670 1.00 92.19 160 ARG A O 1
ATOM 1239 N N . PHE A 1 161 ? 8.640 -4.853 -10.027 1.00 90.44 161 PHE A N 1
ATOM 1240 C CA . PHE A 1 161 ? 9.094 -5.816 -9.040 1.00 90.44 161 PHE A CA 1
ATOM 1241 C C . PHE A 1 161 ? 10.603 -5.716 -8.921 1.00 90.44 161 PHE A C 1
ATOM 1243 O O . PHE A 1 161 ? 11.327 -5.805 -9.919 1.00 90.44 161 PHE A O 1
ATOM 1250 N N . VAL A 1 162 ? 11.054 -5.578 -7.686 1.00 89.38 162 VAL A N 1
ATOM 1251 C CA . VAL A 1 162 ? 12.459 -5.616 -7.307 1.00 89.38 162 VAL A CA 1
ATOM 1252 C C . VAL A 1 162 ? 12.682 -6.739 -6.308 1.00 89.38 162 VAL A C 1
ATOM 1254 O O . VAL A 1 162 ? 11.753 -7.238 -5.661 1.00 89.38 162 VAL A O 1
ATOM 1257 N N . THR A 1 163 ? 13.918 -7.188 -6.205 1.00 87.44 163 THR A N 1
ATOM 1258 C CA . THR A 1 163 ? 14.344 -8.068 -5.119 1.00 87.44 163 THR A CA 1
ATOM 1259 C C . THR A 1 163 ? 14.378 -7.303 -3.788 1.00 87.44 163 THR A C 1
ATOM 1261 O O . THR A 1 163 ? 14.168 -6.092 -3.740 1.00 87.44 163 THR A O 1
ATOM 1264 N N . VAL A 1 164 ? 14.592 -8.004 -2.673 1.00 84.38 164 VAL A N 1
ATOM 1265 C CA . VAL A 1 164 ? 14.618 -7.382 -1.332 1.00 84.38 164 VAL A CA 1
ATOM 1266 C C . VAL A 1 164 ? 15.808 -6.423 -1.160 1.00 84.38 164 VAL A C 1
ATOM 1268 O O . VAL A 1 164 ? 15.740 -5.490 -0.369 1.00 84.38 164 VAL A O 1
ATOM 1271 N N . ASP A 1 165 ? 16.868 -6.612 -1.942 1.00 84.06 165 ASP A N 1
ATOM 1272 C CA . ASP A 1 165 ? 18.014 -5.710 -2.111 1.00 84.06 165 ASP A CA 1
ATOM 1273 C C . ASP A 1 165 ? 17.775 -4.605 -3.160 1.00 84.06 165 ASP A C 1
ATOM 1275 O O . ASP A 1 165 ? 18.704 -3.892 -3.527 1.00 84.06 165 ASP A O 1
ATOM 1279 N N . VAL A 1 166 ? 16.529 -4.434 -3.620 1.00 86.25 166 VAL A N 1
ATOM 1280 C CA . VAL A 1 166 ? 16.086 -3.368 -4.540 1.00 86.25 166 VAL A CA 1
ATOM 1281 C C . VAL A 1 166 ? 16.712 -3.483 -5.940 1.00 86.25 166 VAL A C 1
ATOM 1283 O O . VAL A 1 166 ? 16.669 -2.554 -6.742 1.00 86.25 166 VAL A O 1
ATOM 1286 N N . ALA A 1 167 ? 17.220 -4.662 -6.311 1.00 85.75 167 ALA A N 1
ATOM 1287 C CA . ALA A 1 167 ? 17.655 -4.905 -7.680 1.00 85.75 167 ALA A CA 1
ATOM 1288 C C . ALA A 1 167 ? 16.431 -5.050 -8.614 1.00 85.75 167 ALA A C 1
ATOM 1290 O O . ALA A 1 167 ? 15.497 -5.801 -8.298 1.00 85.75 167 ALA A O 1
ATOM 1291 N N . PRO A 1 168 ? 16.413 -4.370 -9.779 1.00 86.06 168 PRO A N 1
ATOM 1292 C CA . PRO A 1 168 ? 15.364 -4.530 -10.783 1.00 86.06 168 PRO A CA 1
ATOM 1293 C C . PRO A 1 168 ? 15.190 -5.988 -11.207 1.00 86.06 168 PRO A C 1
ATOM 1295 O O . PRO A 1 168 ? 16.167 -6.669 -11.514 1.00 86.06 168 PRO A O 1
ATOM 1298 N N . HIS A 1 169 ? 13.943 -6.461 -11.262 1.00 83.69 169 HIS A N 1
ATOM 1299 C CA . HIS 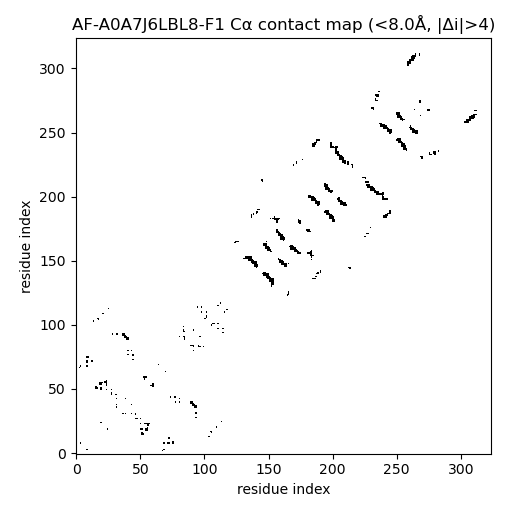A 1 169 ? 13.642 -7.843 -11.636 1.00 83.69 169 HIS A CA 1
ATOM 1300 C C . HIS A 1 169 ? 12.682 -7.930 -12.826 1.00 83.69 169 HIS A C 1
ATOM 1302 O O . HIS A 1 169 ? 13.036 -8.436 -13.888 1.00 83.69 169 HIS A O 1
ATOM 1308 N N . SER A 1 170 ? 11.444 -7.463 -12.663 1.00 86.44 170 SER A N 1
ATOM 1309 C CA . SER A 1 170 ? 10.403 -7.596 -13.690 1.00 86.44 170 SER A CA 1
ATOM 1310 C C . SER A 1 170 ? 9.358 -6.497 -13.576 1.00 86.44 170 SER A C 1
ATOM 1312 O O . SER A 1 170 ? 9.296 -5.782 -12.580 1.00 86.44 170 SER A O 1
ATOM 1314 N N . THR A 1 171 ? 8.501 -6.386 -14.586 1.00 89.25 171 THR A N 1
ATOM 1315 C CA . THR A 1 171 ? 7.392 -5.430 -14.615 1.00 89.25 171 THR A CA 1
ATOM 1316 C C . THR A 1 171 ? 6.118 -6.114 -15.098 1.00 89.25 171 THR A C 1
ATOM 1318 O O . THR A 1 171 ? 6.174 -6.988 -15.962 1.00 89.25 171 THR A O 1
ATOM 1321 N N . LEU A 1 172 ? 4.978 -5.705 -14.554 1.00 89.25 172 LEU A N 1
ATOM 1322 C CA . LEU A 1 172 ? 3.643 -6.025 -15.049 1.00 89.25 172 LEU A CA 1
ATOM 1323 C C . LEU A 1 172 ? 3.047 -4.727 -15.575 1.00 89.25 172 LEU A C 1
ATOM 1325 O O . LEU A 1 172 ? 2.932 -3.766 -14.822 1.00 89.25 172 LEU A O 1
ATOM 1329 N N . ASP A 1 173 ? 2.687 -4.708 -16.851 1.00 89.88 173 ASP A N 1
ATOM 1330 C CA . ASP A 1 173 ? 2.000 -3.582 -17.476 1.00 89.88 173 ASP A CA 1
ATOM 1331 C C . ASP A 1 173 ? 0.536 -3.961 -17.700 1.00 89.88 173 ASP A C 1
ATOM 1333 O O . ASP A 1 173 ? 0.241 -4.903 -18.438 1.00 89.88 173 ASP A O 1
ATOM 1337 N N . THR A 1 174 ? -0.381 -3.265 -17.028 1.00 86.06 174 THR A N 1
ATOM 1338 C CA . THR A 1 174 ? -1.821 -3.527 -17.148 1.00 86.06 174 THR A CA 1
ATOM 1339 C C . THR A 1 174 ? -2.371 -3.131 -18.517 1.00 86.06 174 THR A C 1
ATOM 1341 O O . THR A 1 174 ? -3.420 -3.643 -18.898 1.00 86.06 174 THR A O 1
ATOM 1344 N N . GLN A 1 175 ? -1.667 -2.273 -19.264 1.00 81.75 175 GLN A N 1
ATOM 1345 C CA . GLN A 1 175 ? -2.059 -1.832 -20.602 1.00 81.75 175 GLN A CA 1
ATOM 1346 C C . GLN A 1 175 ? -1.597 -2.801 -21.702 1.00 81.75 175 GLN A C 1
ATOM 1348 O O . GLN A 1 175 ? -2.168 -2.826 -22.784 1.00 81.75 175 GLN A O 1
ATOM 1353 N N . ALA A 1 176 ? -0.586 -3.638 -21.453 1.00 72.69 176 ALA A N 1
ATOM 1354 C CA . ALA A 1 176 ? -0.034 -4.510 -22.494 1.00 72.69 176 ALA A CA 1
ATOM 1355 C C . ALA A 1 176 ? -1.026 -5.573 -23.014 1.00 72.69 176 ALA A C 1
ATOM 1357 O O . ALA A 1 176 ? -0.828 -6.108 -24.104 1.00 72.69 176 ALA A O 1
ATOM 1358 N N . GLU A 1 177 ? -2.067 -5.894 -22.240 1.00 66.44 177 GLU A N 1
ATOM 1359 C CA . GLU A 1 177 ? -3.058 -6.926 -22.574 1.00 66.44 177 GLU A CA 1
ATOM 1360 C C . GLU A 1 177 ? -4.451 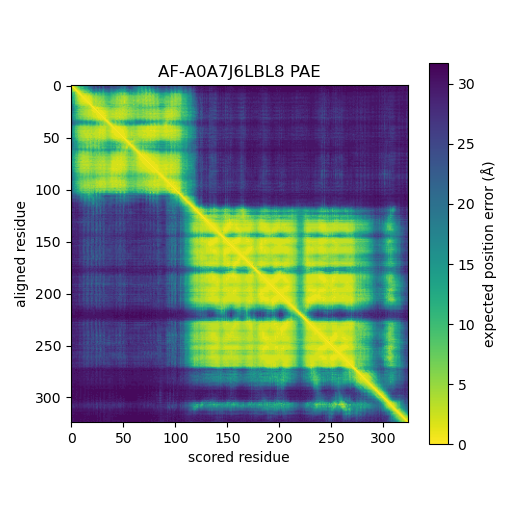-6.359 -22.928 1.00 66.44 177 GLU A C 1
ATOM 1362 O O . GLU A 1 177 ? -5.321 -7.134 -23.321 1.00 66.44 177 GLU A O 1
ATOM 1367 N N . GLU A 1 178 ? -4.688 -5.043 -22.815 1.00 70.81 178 GLU A N 1
ATOM 1368 C CA . GLU A 1 178 ? -6.010 -4.425 -23.035 1.00 70.81 178 GLU A CA 1
ATOM 1369 C C . GLU A 1 178 ? -5.932 -3.046 -23.720 1.00 70.81 178 GLU A C 1
ATOM 1371 O O . GLU A 1 178 ? -4.935 -2.339 -23.618 1.00 70.81 178 GLU A O 1
ATOM 1376 N N . GLU A 1 179 ? -7.010 -2.647 -24.408 1.00 67.56 179 GLU A N 1
ATOM 1377 C CA . GLU A 1 179 ? -7.093 -1.356 -25.114 1.00 67.56 179 GLU A CA 1
ATOM 1378 C C . GLU A 1 179 ? -7.227 -0.153 -24.160 1.00 67.56 179 GLU A C 1
ATOM 1380 O O . GLU A 1 179 ? -6.697 0.921 -24.450 1.00 67.56 179 GLU A O 1
ATOM 1385 N N . ASP A 1 180 ? -7.882 -0.336 -23.007 1.00 72.81 180 ASP A N 1
ATOM 1386 C CA . ASP A 1 180 ? -8.140 0.740 -22.047 1.00 72.81 180 ASP A CA 1
ATOM 1387 C C . ASP A 1 180 ? -7.073 0.789 -20.937 1.00 72.81 180 ASP A C 1
ATOM 1389 O O . ASP A 1 180 ? -6.912 -0.181 -20.183 1.00 72.81 180 ASP A O 1
ATOM 1393 N N . PRO A 1 181 ? -6.361 1.920 -20.766 1.00 77.56 181 PRO A N 1
ATOM 1394 C CA . PRO A 1 181 ? -5.331 2.045 -19.748 1.00 77.56 181 PRO A CA 1
ATOM 1395 C C . PRO A 1 181 ? -5.949 2.040 -18.349 1.00 77.56 181 PRO A C 1
ATOM 1397 O O . PRO A 1 181 ? -6.854 2.812 -18.030 1.00 77.56 181 PRO A O 1
ATOM 1400 N N . CYS A 1 182 ? -5.406 1.197 -17.474 1.00 86.50 182 CYS A N 1
ATOM 1401 C CA . CYS A 1 182 ? -5.823 1.130 -16.085 1.00 86.50 182 CYS A CA 1
ATOM 1402 C C . CYS A 1 182 ? -4.690 1.518 -15.140 1.00 86.50 182 CYS A C 1
ATOM 1404 O O . CYS A 1 182 ? -3.760 0.737 -14.913 1.00 86.50 182 CYS A O 1
ATOM 1406 N N . CYS A 1 183 ? -4.834 2.675 -14.496 1.00 93.94 183 CYS A N 1
ATOM 1407 C CA . CYS A 1 183 ? -3.932 3.090 -13.434 1.00 93.94 183 CYS A CA 1
ATOM 1408 C C . CYS A 1 183 ? -4.083 2.173 -12.219 1.00 93.94 183 CYS A C 1
ATOM 1410 O O . CYS A 1 183 ? -5.194 1.868 -11.773 1.00 93.94 183 CYS A O 1
ATOM 1412 N N . ILE A 1 184 ? -2.951 1.757 -11.665 1.00 95.75 184 ILE A N 1
ATOM 1413 C CA . ILE A 1 184 ? -2.891 0.890 -10.495 1.00 95.75 184 ILE A CA 1
ATOM 1414 C C . ILE A 1 184 ? -3.179 1.727 -9.251 1.00 95.75 184 ILE A C 1
ATOM 1416 O O . ILE A 1 184 ? -2.481 2.700 -8.969 1.00 95.75 184 ILE A O 1
ATOM 1420 N N . LEU A 1 185 ? -4.204 1.337 -8.494 1.00 96.25 185 LEU A N 1
ATOM 1421 C CA . LEU A 1 185 ? -4.578 1.999 -7.242 1.00 96.25 185 LEU A CA 1
ATOM 1422 C C . LEU A 1 185 ? -4.196 1.173 -6.020 1.00 96.25 185 LEU A C 1
ATOM 1424 O O . LEU A 1 185 ? -3.839 1.728 -4.984 1.00 96.25 185 LEU A O 1
ATOM 1428 N N . CYS A 1 186 ? -4.281 -0.151 -6.126 1.00 96.69 186 CYS A N 1
ATOM 1429 C CA . CYS A 1 186 ? -3.931 -1.050 -5.039 1.00 96.69 186 CYS A CA 1
ATOM 1430 C C . CYS A 1 186 ? -3.478 -2.420 -5.565 1.00 96.69 186 CYS A C 1
ATOM 1432 O O . CYS A 1 186 ? -3.785 -2.802 -6.696 1.00 96.69 186 CYS A O 1
ATOM 1434 N N . PHE A 1 187 ? -2.717 -3.148 -4.747 1.00 96.81 187 PHE A N 1
ATOM 1435 C CA . PHE A 1 187 ? -2.129 -4.439 -5.103 1.00 96.81 187 PHE A CA 1
ATOM 1436 C C . PHE A 1 187 ? -2.031 -5.363 -3.889 1.00 96.81 187 PHE A C 1
ATOM 1438 O O . PHE A 1 187 ? -1.694 -4.909 -2.793 1.00 96.81 187 PHE A O 1
ATOM 1445 N N . GLU A 1 188 ? -2.259 -6.659 -4.103 1.00 96.12 188 GLU A N 1
ATOM 1446 C CA . GLU A 1 188 ? -2.021 -7.703 -3.106 1.00 96.12 188 GLU A CA 1
ATOM 1447 C C . GLU A 1 188 ? -1.554 -9.011 -3.753 1.00 96.12 188 GLU A C 1
ATOM 1449 O O . GLU A 1 188 ? -1.987 -9.361 -4.853 1.00 96.12 188 GLU A O 1
ATOM 1454 N N . TYR A 1 189 ? -0.696 -9.760 -3.055 1.00 93.81 189 TYR A N 1
ATOM 1455 C CA . TYR A 1 189 ? -0.253 -11.086 -3.491 1.00 93.81 189 TYR A CA 1
ATOM 1456 C C . TYR A 1 189 ? -0.846 -12.192 -2.617 1.00 93.81 189 TYR A C 1
ATOM 1458 O O . TYR A 1 189 ? -0.764 -12.153 -1.391 1.00 93.81 189 TYR A O 1
ATOM 1466 N N . LEU A 1 190 ? -1.400 -13.215 -3.269 1.00 93.38 190 LEU A N 1
ATOM 1467 C CA . LEU A 1 190 ? -2.070 -14.350 -2.651 1.00 93.38 190 LEU A CA 1
ATOM 1468 C C . LEU A 1 190 ? -1.197 -15.600 -2.843 1.00 93.38 190 LEU A C 1
ATOM 1470 O O . LEU A 1 190 ? -1.291 -16.265 -3.884 1.00 93.38 190 LEU A O 1
ATOM 1474 N N . PRO A 1 191 ? -0.325 -15.934 -1.875 1.00 89.50 191 PRO A N 1
ATOM 1475 C CA . PRO A 1 191 ? 0.659 -16.999 -2.045 1.00 89.50 191 PRO A CA 1
ATOM 1476 C C . PRO A 1 191 ? 0.020 -18.380 -2.204 1.00 89.50 191 PRO A C 1
ATOM 1478 O O . PRO A 1 191 ? 0.505 -19.175 -3.006 1.00 89.50 191 PRO A O 1
ATOM 1481 N N . GLU A 1 192 ? -1.094 -18.650 -1.517 1.00 89.25 192 GLU A N 1
ATOM 1482 C CA . GLU A 1 192 ? -1.829 -19.921 -1.606 1.00 89.25 192 GLU A CA 1
ATOM 1483 C C . GLU A 1 192 ? -2.370 -20.177 -3.021 1.00 89.25 192 GLU A C 1
ATOM 1485 O O . GLU A 1 192 ? -2.497 -21.319 -3.456 1.00 89.25 192 GLU A O 1
ATOM 1490 N N . TRP A 1 193 ? -2.630 -19.100 -3.763 1.00 89.75 193 TRP A N 1
ATOM 1491 C CA . TRP A 1 193 ? -3.181 -19.135 -5.115 1.00 89.75 193 TRP A CA 1
ATOM 1492 C C . TRP A 1 193 ? -2.130 -18.865 -6.193 1.00 89.75 193 TRP A C 1
ATOM 1494 O O . TRP A 1 193 ? -2.452 -18.936 -7.381 1.00 89.75 193 TRP A O 1
ATOM 1504 N N . SER A 1 194 ? -0.890 -18.535 -5.802 1.00 89.75 194 SER A N 1
ATOM 1505 C CA . SER A 1 194 ? 0.158 -18.028 -6.704 1.00 89.75 194 SER A CA 1
ATOM 1506 C C . SER A 1 194 ? -0.375 -16.938 -7.641 1.00 89.75 194 SER A C 1
ATOM 1508 O O . SER A 1 194 ? -0.087 -16.934 -8.835 1.00 89.75 194 SER A O 1
ATOM 1510 N N . THR A 1 195 ? -1.232 -16.067 -7.109 1.00 91.50 195 THR A N 1
ATOM 1511 C CA . THR A 1 195 ? -1.997 -15.081 -7.876 1.00 91.50 195 THR A CA 1
ATOM 1512 C C . THR A 1 195 ? -1.775 -13.709 -7.261 1.00 91.50 195 THR A C 1
ATOM 1514 O O . THR A 1 195 ? -1.742 -13.584 -6.038 1.00 91.50 195 THR A O 1
ATOM 1517 N N . SER A 1 196 ? -1.634 -12.679 -8.083 1.00 93.06 196 SER A N 1
ATOM 1518 C CA . SER A 1 196 ? -1.685 -11.293 -7.627 1.00 93.06 196 SER A CA 1
ATOM 1519 C C . SER A 1 196 ? -2.981 -10.627 -8.060 1.00 93.06 196 SER A C 1
ATOM 1521 O O . SER A 1 196 ? -3.579 -11.003 -9.069 1.00 93.06 196 SER A O 1
ATOM 1523 N N . VAL A 1 197 ? -3.431 -9.655 -7.275 1.00 95.81 197 VAL A N 1
ATOM 1524 C CA . VAL A 1 197 ? -4.641 -8.886 -7.556 1.00 95.81 197 VAL A CA 1
ATOM 1525 C C . VAL A 1 197 ? -4.291 -7.415 -7.622 1.00 95.81 197 VAL A C 1
ATOM 1527 O O . VAL A 1 197 ? -3.643 -6.889 -6.720 1.00 95.81 197 VAL A O 1
ATOM 1530 N N . ILE A 1 198 ? -4.741 -6.765 -8.691 1.00 95.88 198 ILE A N 1
ATOM 1531 C CA . ILE A 1 198 ? -4.622 -5.327 -8.911 1.00 95.88 198 ILE A CA 1
ATOM 1532 C C . ILE A 1 198 ? -6.019 -4.717 -8.898 1.00 95.88 198 ILE A C 1
ATOM 1534 O O . ILE A 1 198 ? -6.902 -5.176 -9.624 1.00 95.88 198 ILE A O 1
ATOM 1538 N N . GLY A 1 199 ? -6.200 -3.676 -8.087 1.00 95.62 199 GLY A N 1
ATOM 1539 C CA . GLY A 1 199 ? -7.354 -2.789 -8.163 1.00 95.62 199 GLY A CA 1
ATOM 1540 C C . GLY A 1 199 ? -7.053 -1.590 -9.051 1.00 95.62 199 GLY A C 1
ATOM 1541 O O . GLY A 1 199 ? -6.044 -0.902 -8.868 1.00 95.62 199 GLY A O 1
ATOM 1542 N N . GLY A 1 200 ? -7.929 -1.381 -10.027 1.00 93.62 200 GLY A N 1
ATOM 1543 C CA . GLY A 1 200 ? -7.770 -0.403 -11.087 1.00 93.62 200 GLY A CA 1
ATOM 1544 C C . GLY A 1 200 ? -8.617 0.856 -10.945 1.00 93.62 200 GLY A C 1
ATOM 1545 O O . GLY A 1 200 ? -9.684 0.843 -10.325 1.00 93.62 200 GLY A O 1
ATOM 1546 N N . SER A 1 201 ? -8.176 1.938 -11.590 1.00 93.94 201 SER A N 1
ATOM 1547 C CA . SER A 1 201 ? -8.985 3.152 -11.778 1.00 93.94 201 SER A CA 1
ATOM 1548 C C . SER A 1 201 ? -10.213 2.930 -12.662 1.00 93.94 201 SER A C 1
ATOM 1550 O O . SER A 1 201 ? -11.178 3.678 -12.562 1.00 93.94 201 SER A O 1
ATOM 1552 N N . ASP A 1 202 ? -10.204 1.881 -13.482 1.00 91.94 202 ASP A N 1
ATOM 1553 C CA . ASP A 1 202 ? -11.297 1.469 -14.367 1.00 91.94 202 ASP A CA 1
ATOM 1554 C C . ASP A 1 202 ? -12.384 0.640 -13.658 1.00 91.94 202 ASP A C 1
ATOM 1556 O O . ASP A 1 202 ? -13.164 -0.062 -14.299 1.00 91.94 202 ASP A O 1
ATOM 1560 N N . MET A 1 203 ? -12.429 0.706 -12.322 1.00 93.25 203 MET A N 1
ATOM 1561 C CA . MET A 1 203 ? -13.372 -0.036 -11.482 1.00 93.25 203 MET A CA 1
ATOM 1562 C C . MET A 1 203 ? -13.284 -1.549 -11.687 1.00 93.25 203 MET A C 1
ATOM 1564 O O . MET A 1 203 ? -14.293 -2.253 -11.621 1.00 93.25 203 MET A O 1
ATOM 1568 N N . THR A 1 204 ? -12.081 -2.073 -11.927 1.00 92.56 204 THR A N 1
ATOM 1569 C CA . THR A 1 204 ? -11.879 -3.516 -12.047 1.00 92.56 204 THR A CA 1
ATOM 1570 C C . THR A 1 204 ? -10.905 -4.064 -11.015 1.00 92.56 204 THR A C 1
ATOM 1572 O O . THR A 1 204 ? -9.984 -3.386 -10.556 1.00 92.56 204 THR A O 1
ATOM 1575 N N . LEU A 1 205 ? -11.123 -5.327 -10.651 1.00 94.25 205 LEU A N 1
ATOM 1576 C CA . LEU A 1 205 ? -10.133 -6.176 -10.004 1.00 94.25 205 LEU A CA 1
ATOM 1577 C C . LEU A 1 205 ? -9.573 -7.135 -11.055 1.00 94.25 205 LEU A C 1
ATOM 1579 O O . LEU A 1 205 ? -10.320 -7.912 -11.656 1.00 94.25 205 LEU A O 1
ATOM 1583 N N . ARG A 1 206 ? -8.260 -7.086 -11.275 1.00 93.38 206 ARG A N 1
ATOM 1584 C CA . ARG A 1 206 ? -7.542 -7.953 -12.216 1.00 93.38 206 ARG A CA 1
ATOM 1585 C C . ARG A 1 206 ? -6.690 -8.964 -11.457 1.00 93.38 206 ARG A C 1
ATOM 1587 O O . ARG A 1 206 ? -5.886 -8.583 -10.613 1.00 93.38 206 ARG A O 1
ATOM 1594 N N . PHE A 1 207 ? -6.869 -10.244 -11.766 1.00 93.81 207 PHE A N 1
ATOM 1595 C CA . PHE A 1 207 ? -6.181 -11.375 -11.148 1.00 93.81 207 PHE A CA 1
ATOM 1596 C C . PHE A 1 207 ? -5.136 -11.914 -12.119 1.00 93.81 207 PHE A C 1
ATOM 1598 O O . PHE A 1 207 ? -5.499 -12.404 -13.189 1.00 93.81 207 PHE A O 1
ATOM 1605 N N . TYR A 1 208 ? -3.863 -11.879 -11.741 1.00 92.00 208 TYR A N 1
ATOM 1606 C CA . TYR A 1 208 ? -2.748 -12.329 -12.571 1.00 92.00 208 TYR A CA 1
ATOM 1607 C C . TYR A 1 208 ? -2.100 -13.590 -12.007 1.00 92.00 208 TYR A C 1
ATOM 1609 O O . TYR A 1 208 ? -1.869 -13.697 -10.804 1.00 92.00 208 TYR A O 1
ATOM 1617 N N . ASP A 1 209 ? -1.768 -14.542 -12.878 1.00 89.75 209 ASP A N 1
ATOM 1618 C CA . ASP A 1 209 ? -0.942 -15.694 -12.511 1.00 89.75 209 ASP A CA 1
ATOM 1619 C C . ASP A 1 209 ? 0.508 -15.243 -12.266 1.00 89.75 209 ASP A C 1
ATOM 1621 O O . ASP A 1 209 ? 1.085 -14.513 -13.074 1.00 89.75 209 ASP A O 1
ATOM 1625 N N . CYS A 1 210 ? 1.092 -15.673 -11.148 1.00 86.81 210 CYS A N 1
ATOM 1626 C CA . CYS A 1 210 ? 2.469 -15.379 -10.749 1.00 86.81 210 CYS A CA 1
ATOM 1627 C C . CYS A 1 210 ? 3.356 -16.633 -10.677 1.00 86.81 210 CYS A C 1
ATOM 1629 O O . CYS A 1 210 ? 4.482 -16.553 -10.185 1.00 86.81 210 CYS A O 1
ATOM 1631 N N . ARG A 1 211 ? 2.900 -17.804 -11.142 1.00 83.38 211 ARG A N 1
ATOM 1632 C CA . ARG A 1 211 ? 3.687 -19.054 -11.074 1.00 83.38 211 ARG A CA 1
ATOM 1633 C C . ARG A 1 211 ? 5.014 -18.974 -11.825 1.00 83.38 211 ARG A C 1
ATOM 1635 O O . ARG A 1 211 ? 6.005 -19.544 -11.370 1.00 83.38 211 ARG A O 1
ATOM 1642 N N . ASP A 1 212 ? 5.043 -18.245 -12.936 1.00 75.19 212 ASP A N 1
ATOM 1643 C CA . ASP A 1 212 ? 6.254 -18.069 -13.741 1.00 75.19 212 ASP A CA 1
ATOM 1644 C C . ASP A 1 212 ? 7.259 -17.102 -13.081 1.00 75.19 212 ASP A C 1
ATOM 1646 O O . ASP A 1 212 ? 8.461 -17.208 -13.318 1.00 75.19 212 ASP A O 1
ATOM 1650 N N . LEU A 1 213 ? 6.812 -16.247 -12.149 1.00 70.31 213 LEU A N 1
ATOM 1651 C CA . LEU A 1 213 ? 7.692 -15.372 -11.362 1.00 70.31 213 LEU A CA 1
ATOM 1652 C C . LEU A 1 213 ? 8.625 -16.173 -10.443 1.00 70.31 213 LEU A C 1
ATOM 1654 O O . LEU A 1 213 ? 9.784 -15.815 -10.262 1.00 70.31 213 LEU A O 1
ATOM 1658 N N . ALA A 1 214 ? 8.142 -17.294 -9.899 1.00 63.81 214 ALA A N 1
ATOM 1659 C CA . ALA A 1 214 ? 8.941 -18.192 -9.066 1.00 63.81 214 ALA A CA 1
ATOM 1660 C C . ALA A 1 214 ? 10.035 -18.942 -9.852 1.00 63.81 214 ALA A C 1
ATOM 1662 O O . ALA A 1 214 ? 10.926 -19.539 -9.245 1.00 63.81 214 ALA A O 1
ATOM 1663 N N . ARG A 1 215 ? 9.942 -18.966 -11.189 1.00 63.94 215 ARG A N 1
ATOM 1664 C CA . ARG A 1 215 ? 10.870 -19.682 -12.074 1.00 63.94 215 ARG A CA 1
ATOM 1665 C C . ARG A 1 215 ? 11.984 -18.786 -12.611 1.00 63.94 215 ARG A C 1
ATOM 1667 O O . ARG A 1 215 ? 13.059 -19.302 -12.893 1.00 63.94 215 ARG A O 1
ATOM 1674 N N . SER A 1 216 ? 11.780 -17.469 -12.698 1.00 62.75 216 SER A N 1
ATOM 1675 C CA . SER A 1 216 ? 12.724 -16.556 -13.364 1.00 62.75 216 SER A CA 1
ATOM 1676 C C . SER A 1 216 ? 13.913 -16.097 -12.498 1.00 62.75 216 SER A C 1
ATOM 1678 O O . SER A 1 216 ? 14.451 -15.016 -12.716 1.00 62.75 216 SER A O 1
ATOM 1680 N N . ASN A 1 217 ? 14.365 -16.900 -11.529 1.00 54.03 217 ASN A N 1
ATOM 1681 C CA . ASN A 1 217 ? 15.554 -16.584 -10.717 1.00 54.03 217 ASN A CA 1
ATOM 1682 C C . ASN A 1 217 ? 16.879 -16.639 -11.510 1.00 54.03 217 ASN A C 1
ATOM 1684 O O . ASN A 1 217 ? 17.940 -16.387 -10.943 1.00 54.03 217 ASN A O 1
ATOM 1688 N N . THR A 1 218 ? 16.859 -17.001 -12.794 1.00 50.84 218 THR A N 1
ATOM 1689 C CA . THR A 1 218 ? 18.064 -17.108 -13.619 1.00 50.84 218 THR A CA 1
ATOM 1690 C C . THR A 1 218 ? 18.435 -15.758 -14.224 1.00 50.84 218 THR A C 1
ATOM 1692 O O . THR A 1 218 ? 17.786 -15.271 -15.144 1.00 50.84 218 THR A O 1
ATOM 1695 N N . SER A 1 219 ? 19.538 -15.201 -13.730 1.00 46.88 219 SER A N 1
ATOM 1696 C CA . SER A 1 219 ? 20.244 -13.991 -14.175 1.00 46.88 219 SER A CA 1
ATOM 1697 C C . SER A 1 219 ? 20.833 -14.057 -15.596 1.00 46.88 219 SER A C 1
ATOM 1699 O O . SER A 1 219 ? 21.655 -13.223 -15.974 1.00 46.88 219 SER A O 1
ATOM 1701 N N . THR A 1 220 ? 20.445 -15.033 -16.413 1.00 43.38 220 THR A N 1
ATOM 1702 C CA . THR A 1 220 ? 20.903 -15.144 -17.799 1.00 43.38 220 THR A CA 1
ATOM 1703 C C . THR A 1 220 ? 20.063 -14.216 -18.664 1.00 43.38 220 THR A C 1
ATOM 1705 O O . THR A 1 220 ? 18.904 -14.509 -18.952 1.00 43.38 220 THR A O 1
ATOM 1708 N N . GLY A 1 221 ? 20.649 -13.076 -19.033 1.00 44.41 221 GLY A N 1
ATOM 1709 C CA . GLY A 1 221 ? 20.033 -11.940 -19.724 1.00 44.41 221 GLY A CA 1
ATOM 1710 C C . GLY A 1 221 ? 19.533 -12.191 -21.150 1.00 44.41 221 GLY A C 1
ATOM 1711 O O . GLY A 1 221 ? 19.752 -11.358 -22.025 1.00 44.41 221 GLY A O 1
ATOM 1712 N N . GLN A 1 222 ? 18.841 -13.300 -21.407 1.00 37.91 222 GLN A N 1
ATOM 1713 C CA . GLN A 1 222 ? 18.262 -13.584 -22.711 1.00 37.91 222 GLN A CA 1
ATOM 1714 C C . GLN A 1 222 ? 16.983 -14.426 -22.578 1.00 37.91 222 GLN A C 1
ATOM 1716 O O . GLN A 1 222 ? 17.026 -15.636 -22.394 1.00 37.91 222 GLN A O 1
ATOM 1721 N N . GLY A 1 223 ? 15.829 -13.766 -22.712 1.00 41.72 223 GLY A N 1
ATOM 1722 C CA . GLY A 1 223 ? 14.663 -14.371 -23.365 1.00 41.72 223 GLY A CA 1
ATOM 1723 C C . GLY A 1 223 ? 13.373 -14.520 -22.564 1.00 41.72 223 GLY A C 1
ATOM 1724 O O . GLY A 1 223 ? 12.322 -14.232 -23.127 1.00 41.72 223 GLY A O 1
ATOM 1725 N N . ASP A 1 224 ? 13.403 -14.909 -21.289 1.00 45.38 224 ASP A N 1
ATOM 1726 C CA . ASP A 1 224 ? 12.163 -15.292 -20.590 1.00 45.38 224 ASP A CA 1
ATOM 1727 C C . ASP A 1 224 ? 11.814 -14.306 -19.467 1.00 45.38 224 ASP A C 1
ATOM 1729 O O . ASP A 1 224 ? 12.024 -14.545 -18.278 1.00 45.38 224 ASP A O 1
ATOM 1733 N N . ARG A 1 225 ? 11.301 -13.129 -19.857 1.00 55.75 225 ARG A N 1
ATOM 1734 C CA . ARG A 1 225 ? 10.651 -12.216 -18.904 1.00 55.75 225 ARG A CA 1
ATOM 1735 C C . ARG A 1 225 ? 9.517 -12.991 -18.237 1.00 55.75 225 ARG A C 1
ATOM 1737 O O . ARG A 1 225 ? 8.618 -13.441 -18.945 1.00 55.75 225 ARG A O 1
ATOM 1744 N N . ALA A 1 226 ? 9.541 -13.119 -16.907 1.00 60.75 226 ALA A N 1
ATOM 1745 C CA . ALA A 1 226 ? 8.415 -13.653 -16.147 1.00 60.75 226 ALA A CA 1
ATOM 1746 C C . ALA A 1 226 ? 7.123 -12.975 -16.624 1.00 60.75 226 ALA A C 1
ATOM 1748 O O . ALA A 1 226 ? 6.959 -11.763 -16.469 1.00 60.75 226 ALA A O 1
ATOM 1749 N N . ARG A 1 227 ? 6.242 -13.745 -17.269 1.00 71.31 227 ARG A N 1
ATOM 1750 C CA . ARG A 1 227 ? 4.988 -13.218 -17.805 1.00 71.31 227 ARG A CA 1
ATOM 1751 C C . ARG A 1 227 ? 3.924 -13.324 -16.734 1.00 71.31 227 ARG A C 1
ATOM 1753 O O . ARG A 1 227 ? 3.527 -14.422 -16.351 1.00 71.31 227 ARG A O 1
ATOM 1760 N N . PHE A 1 228 ? 3.447 -12.176 -16.289 1.00 82.62 228 PHE A N 1
ATOM 1761 C CA . PHE A 1 228 ? 2.167 -12.103 -15.609 1.00 82.62 228 PHE A CA 1
ATOM 1762 C C . PHE A 1 228 ? 1.087 -12.341 -16.654 1.00 82.62 228 PHE A C 1
ATOM 1764 O O . PHE A 1 228 ? 1.091 -11.678 -17.682 1.00 82.62 228 PHE A O 1
ATOM 1771 N N . ARG A 1 229 ? 0.211 -13.317 -16.416 1.00 86.69 229 ARG A N 1
ATOM 1772 C CA . ARG A 1 229 ? -0.903 -13.618 -17.323 1.00 86.69 229 ARG A CA 1
ATOM 1773 C C . ARG A 1 229 ? -2.202 -13.263 -16.636 1.00 86.69 229 ARG A C 1
ATOM 1775 O O . ARG A 1 229 ? -2.459 -13.791 -15.549 1.00 86.69 229 ARG A O 1
ATOM 1782 N N . LEU A 1 230 ? -3.020 -12.411 -17.244 1.00 89.12 230 LEU A N 1
ATOM 1783 C CA . LEU A 1 230 ? -4.349 -12.130 -16.718 1.00 89.12 230 LEU A CA 1
ATOM 1784 C C . LEU A 1 230 ? -5.192 -13.412 -16.724 1.00 89.12 230 LEU A C 1
ATOM 1786 O O . LEU A 1 230 ? -5.466 -14.012 -17.761 1.00 89.12 230 LEU A O 1
ATOM 1790 N N . ARG A 1 231 ? -5.605 -13.852 -15.536 1.00 89.81 231 ARG A N 1
ATOM 1791 C CA . ARG A 1 231 ? -6.520 -14.985 -15.353 1.00 89.81 231 ARG A CA 1
ATOM 1792 C C . ARG A 1 231 ? -7.969 -14.539 -15.369 1.00 89.81 231 ARG A C 1
ATOM 1794 O O . ARG A 1 231 ? -8.833 -15.269 -15.850 1.00 89.81 231 ARG A O 1
ATOM 1801 N N . ARG A 1 232 ? -8.247 -13.383 -14.763 1.00 89.50 232 ARG A N 1
ATOM 1802 C CA . ARG A 1 232 ? -9.610 -12.885 -14.589 1.00 89.50 232 ARG A CA 1
ATOM 1803 C C . ARG A 1 232 ? -9.638 -11.376 -14.404 1.00 89.50 232 ARG A C 1
ATOM 1805 O O . ARG A 1 232 ? -8.814 -10.833 -13.676 1.00 89.50 232 ARG A O 1
ATOM 1812 N N . LYS A 1 233 ? -10.650 -10.736 -14.982 1.00 90.81 233 LYS A N 1
ATOM 1813 C CA . LYS A 1 233 ? -11.044 -9.351 -14.717 1.00 90.81 233 LYS A CA 1
ATOM 1814 C C . LYS A 1 233 ? -12.466 -9.355 -14.167 1.00 90.81 233 LYS A C 1
ATOM 1816 O O . LYS A 1 233 ? -13.325 -10.057 -14.695 1.00 90.81 233 LYS A O 1
ATOM 1821 N N . ILE A 1 234 ? -12.697 -8.619 -13.087 1.00 90.25 234 ILE A N 1
ATOM 1822 C CA . ILE A 1 234 ? -14.000 -8.507 -12.428 1.00 90.25 234 ILE A CA 1
ATOM 1823 C C . ILE A 1 234 ? -14.350 -7.030 -12.325 1.00 90.25 234 ILE A C 1
ATOM 1825 O O . ILE A 1 234 ? -13.539 -6.249 -11.835 1.00 90.25 234 ILE A O 1
ATOM 1829 N N . LEU A 1 235 ? -15.552 -6.660 -12.764 1.00 91.12 235 LEU A N 1
ATOM 1830 C CA . LEU A 1 235 ? -16.084 -5.316 -12.565 1.00 91.12 235 LEU A CA 1
ATOM 1831 C C . LEU A 1 235 ? -16.571 -5.165 -11.122 1.00 91.12 235 LEU A C 1
ATOM 1833 O O . LEU A 1 235 ? -17.293 -6.022 -10.608 1.00 91.12 235 LEU A O 1
ATOM 1837 N N . VAL A 1 236 ? -16.197 -4.062 -10.490 1.00 90.62 236 VAL A N 1
ATOM 1838 C CA . VAL A 1 236 ? -16.624 -3.703 -9.138 1.00 90.62 236 VAL A CA 1
ATOM 1839 C C . VAL A 1 236 ? -17.389 -2.376 -9.151 1.00 90.62 236 VAL A C 1
ATOM 1841 O O . VAL A 1 236 ? -17.246 -1.606 -10.097 1.00 90.62 236 VAL A O 1
ATOM 1844 N N . PRO A 1 237 ? -18.228 -2.088 -8.138 1.00 87.19 237 PRO A N 1
ATOM 1845 C CA . PRO A 1 237 ? -19.120 -0.921 -8.172 1.00 87.19 237 PRO A CA 1
ATOM 1846 C C . PRO A 1 237 ? -18.409 0.438 -8.183 1.00 87.19 237 PRO A C 1
ATOM 1848 O O . PRO A 1 237 ? -18.992 1.428 -8.609 1.00 87.19 237 PRO A O 1
ATOM 1851 N N . ALA A 1 238 ? -17.169 0.491 -7.694 1.00 91.50 238 ALA A N 1
ATOM 1852 C CA . ALA A 1 238 ? -16.353 1.696 -7.649 1.00 91.50 238 ALA A CA 1
ATOM 1853 C C . ALA A 1 238 ? -14.861 1.348 -7.679 1.00 91.50 238 ALA A C 1
ATOM 1855 O O . ALA A 1 238 ? -14.462 0.232 -7.337 1.00 91.50 238 ALA A O 1
ATOM 1856 N N . ALA A 1 239 ? -14.023 2.327 -8.025 1.00 93.25 239 ALA A N 1
ATOM 1857 C CA . ALA A 1 239 ? -12.572 2.186 -7.979 1.00 93.25 239 ALA A CA 1
ATOM 1858 C C . ALA A 1 239 ? -12.104 1.871 -6.546 1.00 93.25 239 ALA A C 1
ATOM 1860 O O . ALA A 1 239 ? -12.383 2.618 -5.600 1.00 93.25 239 ALA A O 1
ATOM 1861 N N . GLN A 1 240 ? -11.405 0.746 -6.391 1.00 94.88 240 GLN A N 1
ATOM 1862 C CA . GLN A 1 240 ? -10.908 0.264 -5.102 1.00 94.88 240 GLN A CA 1
ATOM 1863 C C . GLN A 1 240 ? -9.526 0.867 -4.840 1.00 94.88 240 GLN A C 1
ATOM 1865 O O . GLN A 1 240 ? -8.660 0.833 -5.709 1.00 94.88 240 GLN A O 1
ATOM 1870 N N . ARG A 1 241 ? -9.312 1.420 -3.643 1.00 95.06 241 ARG A N 1
ATOM 1871 C CA . ARG A 1 241 ? -8.040 2.053 -3.237 1.00 95.06 241 ARG A CA 1
ATOM 1872 C C . ARG A 1 241 ? -7.278 1.255 -2.192 1.00 95.06 241 ARG A C 1
ATOM 1874 O O . ARG A 1 241 ? -6.099 1.505 -1.974 1.00 95.06 241 ARG A O 1
ATOM 1881 N N . SER A 1 242 ? -7.946 0.314 -1.536 1.00 95.50 242 SER A N 1
ATOM 1882 C CA . SER A 1 242 ? -7.337 -0.563 -0.547 1.00 95.50 242 SER A CA 1
ATOM 1883 C C . SER A 1 242 ? -7.707 -2.006 -0.835 1.00 95.50 242 SER A C 1
ATOM 1885 O O . SER A 1 242 ? -8.806 -2.300 -1.312 1.00 95.50 242 SER A O 1
ATOM 1887 N N . ILE A 1 243 ? -6.763 -2.895 -0.560 1.00 96.50 243 ILE A N 1
ATOM 1888 C CA . ILE A 1 243 ? -6.890 -4.334 -0.728 1.00 96.50 243 ILE A CA 1
ATOM 1889 C C . ILE A 1 243 ? -6.084 -5.027 0.369 1.00 96.50 243 ILE A C 1
ATOM 1891 O O . ILE A 1 243 ? -5.003 -4.564 0.745 1.00 96.50 243 ILE A O 1
ATOM 1895 N N . CYS A 1 244 ? -6.629 -6.111 0.911 1.00 95.94 244 CYS A N 1
ATOM 1896 C CA . CYS A 1 244 ? -5.991 -6.880 1.970 1.00 95.94 244 CYS A CA 1
ATOM 1897 C C . CYS A 1 244 ? -6.374 -8.356 1.860 1.00 95.94 244 CYS A C 1
ATOM 1899 O O . CYS A 1 244 ? -7.555 -8.695 1.762 1.00 95.94 244 CYS A O 1
ATOM 1901 N N . TRP A 1 245 ? -5.380 -9.242 1.893 1.00 95.06 245 TRP A N 1
ATOM 1902 C CA . TRP A 1 245 ? -5.591 -10.687 1.890 1.00 95.06 245 TRP A CA 1
ATOM 1903 C C . TRP A 1 245 ? -5.566 -11.246 3.312 1.00 95.06 245 TRP A C 1
ATOM 1905 O O . TRP A 1 245 ? -4.576 -11.108 4.032 1.00 95.06 245 TRP A O 1
ATOM 1915 N N . SER A 1 246 ? -6.635 -11.938 3.705 1.00 94.31 246 SER A N 1
ATOM 1916 C CA . SER A 1 246 ? -6.683 -12.680 4.961 1.00 94.31 246 SER A CA 1
ATOM 1917 C C . SER A 1 246 ? -6.402 -14.158 4.708 1.00 94.31 246 SER A C 1
ATOM 1919 O O . SER A 1 246 ? -7.267 -14.902 4.246 1.00 94.31 246 SER A O 1
ATOM 1921 N N . ARG A 1 247 ? -5.192 -14.612 5.061 1.00 90.31 247 ARG A N 1
ATOM 1922 C CA . ARG A 1 247 ? -4.803 -16.028 4.927 1.00 90.31 247 ARG A CA 1
ATOM 1923 C C . ARG A 1 247 ? -5.640 -16.959 5.804 1.00 90.31 247 ARG A C 1
ATOM 1925 O O . ARG A 1 247 ? -5.934 -18.073 5.384 1.00 90.31 247 ARG A O 1
ATOM 1932 N N . SER A 1 248 ? -6.030 -16.517 7.002 1.00 91.06 248 SER A N 1
ATOM 1933 C CA . SER A 1 248 ? -6.803 -17.334 7.948 1.00 91.06 248 SER A CA 1
ATOM 1934 C C . SER A 1 248 ? -8.221 -17.615 7.457 1.00 91.06 248 SER A C 1
ATOM 1936 O O . SER A 1 248 ? -8.706 -18.730 7.603 1.00 91.06 248 SER A O 1
ATOM 1938 N N . SER A 1 249 ? -8.867 -16.620 6.848 1.00 91.00 249 SER A N 1
ATOM 1939 C CA . SER A 1 249 ? -10.232 -16.741 6.323 1.00 91.00 249 SER A CA 1
ATOM 1940 C C . SER A 1 249 ? -10.291 -17.051 4.826 1.00 91.00 249 SER A C 1
ATOM 1942 O O . SER A 1 249 ? -11.383 -17.194 4.284 1.00 91.00 249 SER A O 1
ATOM 1944 N N . GLN A 1 250 ? -9.141 -17.121 4.142 1.00 91.50 250 GLN A N 1
ATOM 1945 C CA . GLN A 1 250 ? -9.046 -17.246 2.680 1.00 91.50 250 GLN A CA 1
ATOM 1946 C C . GLN A 1 250 ? -9.945 -16.238 1.940 1.00 91.50 250 GLN A C 1
ATOM 1948 O O . GLN A 1 250 ? -10.544 -16.544 0.909 1.00 91.50 250 GLN A O 1
ATOM 1953 N N . THR A 1 251 ? -10.040 -15.025 2.488 1.00 92.69 251 THR A N 1
ATOM 1954 C CA . THR A 1 251 ? -10.929 -13.968 2.003 1.00 92.69 251 THR A CA 1
ATOM 1955 C C . THR A 1 251 ? -10.118 -12.738 1.626 1.00 92.69 251 THR A C 1
ATOM 1957 O O . THR A 1 251 ? -9.242 -12.289 2.373 1.00 92.69 251 THR A O 1
ATOM 1960 N N . LEU A 1 252 ? -10.413 -12.191 0.450 1.00 95.19 252 LEU A N 1
ATOM 1961 C CA . LEU A 1 252 ? -9.827 -10.945 -0.022 1.00 95.19 252 LEU A CA 1
ATOM 1962 C C . LEU A 1 252 ? -10.773 -9.801 0.325 1.00 95.19 252 LEU A C 1
ATOM 1964 O O . LEU A 1 252 ? -11.952 -9.870 0.003 1.00 95.19 252 LEU A O 1
ATOM 1968 N N . PHE A 1 253 ? -10.265 -8.748 0.949 1.00 96.50 253 PHE A N 1
ATOM 1969 C CA . PHE A 1 253 ? -11.039 -7.554 1.259 1.00 96.50 253 PHE A CA 1
ATOM 1970 C C . PHE A 1 253 ? -10.625 -6.408 0.347 1.00 96.50 253 PHE A C 1
ATOM 1972 O O . PHE A 1 253 ? -9.429 -6.204 0.136 1.00 96.50 253 PHE A O 1
ATOM 1979 N N . THR A 1 254 ? -11.589 -5.647 -0.167 1.00 96.56 254 THR A N 1
ATOM 1980 C CA . THR A 1 254 ? -11.332 -4.413 -0.923 1.00 96.56 254 THR A CA 1
ATOM 1981 C C . THR A 1 254 ? -12.205 -3.276 -0.415 1.00 96.56 254 THR A C 1
ATOM 1983 O O . THR A 1 254 ? -13.316 -3.508 0.056 1.00 96.56 254 THR A O 1
ATOM 1986 N N . ALA A 1 255 ? -11.704 -2.048 -0.503 1.00 95.31 255 ALA A N 1
ATOM 1987 C CA . ALA A 1 255 ? -12.473 -0.850 -0.179 1.00 95.31 255 ALA A CA 1
ATOM 1988 C C . ALA A 1 255 ? -12.145 0.286 -1.153 1.00 95.31 255 ALA A C 1
ATOM 1990 O O . ALA A 1 255 ? -11.001 0.419 -1.611 1.00 95.31 255 ALA A O 1
ATOM 1991 N N . GLY A 1 256 ? -13.143 1.112 -1.462 1.00 92.56 256 GLY A N 1
ATOM 1992 C CA . GLY A 1 256 ? -13.055 2.137 -2.497 1.00 92.56 256 GLY A CA 1
ATOM 1993 C C . GLY A 1 256 ? -13.863 3.397 -2.208 1.00 92.56 256 GLY A C 1
ATOM 1994 O O . GLY A 1 256 ? -14.207 3.707 -1.070 1.00 92.56 256 GLY A O 1
ATOM 1995 N N . HIS A 1 257 ? -14.137 4.148 -3.273 1.00 88.81 257 HIS A N 1
ATOM 1996 C CA . HIS A 1 257 ? -14.828 5.441 -3.210 1.00 88.81 257 HIS A CA 1
ATOM 1997 C C . HIS A 1 257 ? -16.316 5.366 -2.835 1.00 88.81 257 HIS A C 1
ATOM 1999 O O . HIS A 1 257 ? -16.901 6.387 -2.488 1.00 88.81 257 HIS A O 1
ATOM 2005 N N . ASP A 1 258 ? -16.926 4.185 -2.883 1.00 88.25 258 ASP A N 1
ATOM 2006 C CA . ASP A 1 258 ? -18.328 3.962 -2.519 1.00 88.25 258 ASP A CA 1
ATOM 2007 C C . ASP A 1 258 ? -18.550 3.770 -1.009 1.00 88.25 258 ASP A C 1
ATOM 2009 O O . ASP A 1 258 ? -19.675 3.514 -0.578 1.00 88.25 258 ASP A O 1
ATOM 2013 N N . GLY A 1 259 ? -17.487 3.861 -0.201 1.00 88.38 259 GLY A N 1
ATOM 2014 C CA . GLY A 1 259 ? -17.550 3.707 1.254 1.00 88.38 259 GLY A CA 1
ATOM 2015 C C . GLY A 1 259 ? -17.866 2.283 1.725 1.00 88.38 259 GLY A C 1
ATOM 2016 O O . GLY A 1 259 ? -18.041 2.069 2.923 1.00 88.38 259 GLY A O 1
ATOM 2017 N N . CYS A 1 260 ? -17.935 1.309 0.812 1.00 89.38 260 CYS A N 1
ATOM 2018 C CA . CYS A 1 260 ? -18.218 -0.085 1.132 1.00 89.38 260 CYS A CA 1
ATOM 2019 C C . CYS A 1 260 ? -16.920 -0.892 1.262 1.00 89.38 260 CYS A C 1
ATOM 2021 O O . CYS A 1 260 ? -15.946 -0.665 0.538 1.00 89.38 260 CYS A O 1
ATOM 2023 N N . ILE A 1 261 ? -16.930 -1.881 2.158 1.00 93.62 261 ILE A N 1
ATOM 2024 C CA . ILE A 1 261 ? -15.897 -2.918 2.227 1.00 93.62 261 ILE A CA 1
ATOM 2025 C C . ILE A 1 261 ? -16.471 -4.191 1.616 1.00 93.62 261 ILE A C 1
ATOM 2027 O O . ILE A 1 261 ? -17.477 -4.722 2.085 1.00 93.62 261 ILE A O 1
ATOM 2031 N N . TYR A 1 262 ? -15.814 -4.699 0.584 1.00 91.00 262 TYR A N 1
ATOM 2032 C CA . TYR A 1 262 ? -16.181 -5.931 -0.100 1.00 91.00 262 TYR A CA 1
ATOM 2033 C C . TYR A 1 262 ? -15.310 -7.075 0.395 1.00 91.00 262 TYR A C 1
ATOM 2035 O O . TYR A 1 262 ? -14.093 -6.925 0.476 1.00 91.00 262 TYR A O 1
ATOM 2043 N N . ALA A 1 263 ? -15.921 -8.219 0.683 1.00 92.81 263 ALA A N 1
ATOM 2044 C CA . ALA A 1 263 ? -15.219 -9.460 0.981 1.00 92.81 263 ALA A CA 1
ATOM 2045 C C . ALA A 1 263 ? -15.451 -10.472 -0.147 1.00 92.81 263 ALA A C 1
ATOM 2047 O O . ALA A 1 263 ? -16.597 -10.784 -0.475 1.00 92.81 263 ALA A O 1
ATOM 2048 N N . TRP A 1 264 ? -14.368 -10.985 -0.724 1.00 92.00 264 TRP A N 1
ATOM 2049 C CA . TRP A 1 264 ? -14.368 -11.833 -1.909 1.00 92.00 264 TRP A CA 1
ATOM 2050 C C . TRP A 1 264 ? -13.861 -13.238 -1.585 1.00 92.00 264 TRP A C 1
ATOM 2052 O O . TRP A 1 264 ? -12.741 -13.411 -1.092 1.00 92.00 264 TRP A O 1
ATOM 2062 N N . ASP A 1 265 ? -14.648 -14.245 -1.961 1.00 89.94 265 ASP A N 1
ATOM 2063 C CA . ASP A 1 265 ? -14.175 -15.622 -2.111 1.00 89.94 265 ASP A CA 1
ATOM 2064 C C . ASP A 1 265 ? -13.349 -15.745 -3.405 1.00 89.94 265 ASP A C 1
ATOM 2066 O O . ASP A 1 265 ? -13.880 -15.761 -4.521 1.00 89.94 265 ASP A O 1
ATOM 2070 N N . VAL A 1 266 ? -12.028 -15.845 -3.256 1.00 89.94 266 VAL A N 1
ATOM 2071 C CA . VAL A 1 266 ? -11.081 -15.925 -4.381 1.00 89.94 266 VAL A CA 1
ATOM 2072 C C . VAL A 1 266 ? -11.257 -17.217 -5.182 1.00 89.94 266 VAL A C 1
ATOM 2074 O O . VAL A 1 266 ? -11.138 -17.205 -6.410 1.00 89.94 266 VAL A O 1
ATOM 2077 N N . ALA A 1 267 ? -11.605 -18.325 -4.524 1.00 88.38 267 ALA A N 1
ATOM 2078 C CA . ALA A 1 267 ? -11.867 -19.591 -5.199 1.00 88.38 267 ALA A CA 1
ATOM 2079 C C . ALA A 1 267 ? -13.098 -19.492 -6.102 1.00 88.38 267 ALA A C 1
ATOM 2081 O O . ALA A 1 267 ? -13.146 -20.098 -7.173 1.00 88.38 267 ALA A O 1
ATOM 2082 N N . ALA A 1 268 ? -14.124 -18.760 -5.665 1.00 85.94 268 ALA A N 1
ATOM 2083 C CA . ALA A 1 268 ? -15.300 -18.464 -6.477 1.00 85.94 268 ALA A CA 1
ATOM 2084 C C . ALA A 1 268 ? -14.991 -17.467 -7.601 1.00 85.94 268 ALA A C 1
ATOM 2086 O O . ALA A 1 268 ? -15.432 -17.678 -8.728 1.00 85.94 268 ALA A O 1
ATOM 2087 N N . ALA A 1 269 ? -14.214 -16.421 -7.313 1.00 84.88 269 ALA A N 1
ATOM 2088 C CA . ALA A 1 269 ? -13.828 -15.391 -8.276 1.00 84.88 269 ALA A CA 1
ATOM 2089 C C . ALA A 1 269 ? -13.008 -15.948 -9.454 1.00 84.88 269 ALA A C 1
ATOM 2091 O O . ALA A 1 269 ? -13.150 -15.488 -10.585 1.00 84.88 269 ALA A O 1
ATOM 2092 N N . LEU A 1 270 ? -12.169 -16.956 -9.195 1.00 86.50 270 LEU A N 1
ATOM 2093 C CA . LEU A 1 270 ? -11.326 -17.609 -10.201 1.00 86.50 270 LEU A CA 1
ATOM 2094 C C . LEU A 1 270 ? -11.992 -18.811 -10.892 1.00 86.50 270 LEU A C 1
ATOM 2096 O O . LEU A 1 270 ? -11.396 -19.381 -11.809 1.00 86.50 270 LEU A O 1
ATOM 2100 N N . ALA A 1 271 ? -13.186 -19.229 -10.459 1.00 82.75 271 ALA A N 1
ATOM 2101 C CA . ALA A 1 271 ? -13.902 -20.341 -11.075 1.00 82.75 271 ALA A CA 1
ATOM 2102 C C . ALA A 1 271 ? -14.557 -19.914 -12.409 1.00 82.75 271 ALA A C 1
ATOM 2104 O O . ALA A 1 271 ? -15.083 -18.801 -12.506 1.00 82.75 271 ALA A O 1
ATOM 2105 N N . PRO A 1 272 ? -14.587 -20.787 -13.434 1.00 72.44 272 PRO A N 1
ATOM 2106 C CA . PRO A 1 272 ? -15.345 -20.530 -14.658 1.00 72.44 272 PRO A CA 1
ATOM 2107 C C . PRO A 1 272 ? -16.839 -20.335 -14.337 1.00 72.44 272 PRO A C 1
ATOM 2109 O O . PRO A 1 272 ? -17.437 -21.193 -13.692 1.00 72.44 272 PRO A O 1
ATOM 2112 N N . GLY A 1 273 ? -17.435 -19.215 -14.764 1.00 64.88 273 GLY A N 1
ATOM 2113 C CA . GLY A 1 273 ? -18.857 -18.903 -14.533 1.00 64.88 273 GLY A CA 1
ATOM 2114 C C . GLY A 1 273 ? -19.220 -18.476 -13.100 1.00 64.88 273 GLY A C 1
ATOM 2115 O O . GLY A 1 273 ? -20.363 -18.642 -12.681 1.00 64.88 273 GLY A O 1
ATOM 2116 N N . GLY A 1 274 ? -18.253 -17.982 -12.319 1.00 56.50 274 GLY A N 1
ATOM 2117 C CA . GLY A 1 274 ? -18.447 -17.607 -10.916 1.00 56.50 274 GLY A CA 1
ATOM 2118 C C . GLY A 1 274 ? -19.364 -16.394 -10.665 1.00 56.50 274 GLY A C 1
ATOM 2119 O O . GLY A 1 274 ? -19.653 -15.589 -11.546 1.00 56.50 274 GLY A O 1
ATOM 2120 N N . VAL A 1 275 ? -19.757 -16.228 -9.395 1.00 57.03 275 VAL A N 1
ATOM 2121 C CA . VAL A 1 275 ? -20.658 -15.182 -8.843 1.00 57.03 275 VAL A CA 1
ATOM 2122 C C . VAL A 1 275 ? -20.263 -13.745 -9.231 1.00 57.03 275 VAL A C 1
ATOM 2124 O O . VAL A 1 275 ? -21.110 -12.855 -9.277 1.00 57.03 275 VAL A O 1
ATOM 2127 N N . ALA A 1 276 ? -18.990 -13.522 -9.559 1.00 55.62 276 ALA A N 1
ATOM 2128 C CA . ALA A 1 276 ? -18.475 -12.253 -10.062 1.00 55.62 276 ALA A CA 1
ATOM 2129 C C . ALA A 1 276 ? -19.191 -11.767 -11.338 1.00 55.62 276 ALA A C 1
ATOM 2131 O O . ALA A 1 276 ? -19.425 -10.568 -11.482 1.00 55.62 276 ALA A O 1
ATOM 2132 N N . ASP A 1 277 ? -19.613 -12.683 -12.216 1.00 57.84 277 ASP A N 1
ATOM 2133 C CA . ASP A 1 277 ? -20.349 -12.333 -13.439 1.00 57.84 277 ASP A CA 1
ATOM 2134 C C . ASP A 1 277 ? -21.778 -11.881 -13.122 1.00 57.84 277 ASP A C 1
ATOM 2136 O O . ASP A 1 277 ? -22.286 -10.938 -13.727 1.00 57.84 277 ASP A O 1
ATOM 2140 N N . ALA A 1 278 ? -22.404 -12.484 -12.107 1.00 56.19 278 ALA A N 1
ATOM 2141 C CA . ALA A 1 278 ? -23.720 -12.075 -11.623 1.00 56.19 278 ALA A CA 1
ATOM 2142 C C . ALA A 1 278 ? -23.685 -10.691 -10.947 1.00 56.19 278 ALA A C 1
ATOM 2144 O O . ALA A 1 278 ? -24.640 -9.922 -11.065 1.00 56.19 278 ALA A O 1
ATOM 2145 N N . LEU A 1 279 ? -22.584 -10.344 -10.267 1.00 59.94 279 LEU A N 1
ATOM 2146 C CA . LEU A 1 279 ? -22.386 -9.001 -9.720 1.00 59.94 279 LEU A CA 1
ATOM 2147 C C . LEU A 1 279 ? -22.164 -7.972 -10.834 1.00 59.94 279 LEU A C 1
ATOM 2149 O O . LEU A 1 279 ? -22.803 -6.925 -10.820 1.00 59.94 279 LEU A O 1
ATOM 2153 N N . ALA A 1 280 ? -21.309 -8.281 -11.812 1.00 56.97 280 ALA A N 1
ATOM 2154 C CA . ALA A 1 280 ? -21.069 -7.415 -12.964 1.00 56.97 280 ALA A CA 1
ATOM 2155 C C . ALA A 1 280 ? -22.366 -7.147 -13.752 1.00 56.97 280 ALA A C 1
ATOM 2157 O O . ALA A 1 280 ? -22.626 -6.007 -14.138 1.00 56.97 280 ALA A O 1
ATOM 2158 N N . LEU A 1 281 ? -23.220 -8.167 -13.911 1.00 57.34 281 LEU A N 1
ATOM 2159 C CA . LEU A 1 281 ? -24.568 -8.032 -14.474 1.00 57.34 281 LEU A CA 1
ATOM 2160 C C . LEU A 1 281 ? -25.446 -7.087 -13.642 1.00 57.34 281 LEU A C 1
ATOM 2162 O O . LEU A 1 281 ? -25.985 -6.128 -14.190 1.00 57.34 281 LEU A O 1
ATOM 2166 N N . ARG A 1 282 ? -25.525 -7.280 -12.319 1.00 59.38 282 ARG A N 1
ATOM 2167 C CA . ARG A 1 282 ? -26.321 -6.411 -11.429 1.00 59.38 282 ARG A CA 1
ATOM 2168 C C . ARG A 1 282 ? -25.820 -4.966 -11.382 1.00 59.38 282 ARG A C 1
ATOM 2170 O O . ARG A 1 282 ? -26.626 -4.044 -11.309 1.00 59.38 282 ARG A O 1
ATOM 2177 N N . ILE A 1 283 ? -24.506 -4.746 -11.430 1.00 59.97 283 ILE A N 1
ATOM 2178 C CA . ILE A 1 283 ? -23.906 -3.402 -11.487 1.00 59.97 283 ILE A CA 1
ATOM 2179 C C . ILE A 1 283 ? -24.271 -2.723 -12.811 1.00 59.97 283 ILE A C 1
ATOM 2181 O O . ILE A 1 283 ? -24.688 -1.566 -12.811 1.00 59.97 283 ILE A O 1
ATOM 2185 N N . LYS A 1 284 ? -24.187 -3.453 -13.932 1.00 57.28 284 LYS A N 1
ATOM 2186 C CA . LYS A 1 284 ? -24.584 -2.954 -15.255 1.00 57.28 284 LYS A CA 1
ATOM 2187 C C . LYS A 1 284 ? -26.075 -2.600 -15.315 1.00 57.28 284 LYS A C 1
ATOM 2189 O O . LYS A 1 284 ? -26.438 -1.576 -15.889 1.00 57.28 284 LYS A O 1
ATOM 2194 N N . GLU A 1 285 ? -26.933 -3.406 -14.692 1.00 53.91 285 GLU A N 1
ATOM 2195 C CA . GLU A 1 285 ? -28.370 -3.127 -14.567 1.00 53.91 285 GLU A CA 1
ATOM 2196 C C . GLU A 1 285 ? -28.639 -1.864 -13.734 1.00 53.91 285 GLU A C 1
ATOM 2198 O O . GLU A 1 285 ? -29.448 -1.027 -14.136 1.00 53.91 285 GLU A O 1
ATOM 2203 N N . ARG A 1 286 ? -27.912 -1.675 -12.623 1.00 56.41 286 ARG A N 1
ATOM 2204 C CA . ARG A 1 286 ? -28.087 -0.521 -11.727 1.00 56.41 286 ARG A CA 1
ATOM 2205 C C . ARG A 1 286 ? -27.598 0.796 -12.343 1.00 56.41 286 ARG A C 1
ATOM 2207 O O . ARG A 1 286 ? -28.296 1.806 -12.247 1.00 56.41 286 ARG A O 1
ATOM 2214 N N . GLY A 1 287 ? -26.464 0.773 -13.049 1.00 50.00 287 GLY A N 1
ATOM 2215 C CA . GLY A 1 287 ? -25.952 1.936 -13.787 1.00 50.00 287 GLY A CA 1
ATOM 2216 C C . GLY A 1 287 ? -26.906 2.421 -14.887 1.00 50.00 287 GLY A C 1
ATOM 2217 O O . GLY A 1 287 ? -27.054 3.623 -15.100 1.00 50.00 287 GLY A O 1
ATOM 2218 N N . ASN A 1 288 ? -27.644 1.504 -15.523 1.00 46.59 288 ASN A N 1
ATOM 2219 C CA . ASN A 1 288 ? -28.676 1.858 -16.500 1.00 46.59 288 ASN A CA 1
ATOM 2220 C C . ASN A 1 288 ? -29.933 2.481 -15.868 1.00 46.59 288 ASN A C 1
ATOM 2222 O O . ASN A 1 288 ? -30.615 3.273 -16.523 1.00 46.59 288 ASN A O 1
ATOM 2226 N N . THR A 1 289 ? -30.265 2.141 -14.620 1.00 48.28 289 THR A N 1
ATOM 2227 C CA . THR A 1 289 ? -31.412 2.738 -13.914 1.00 48.28 289 THR A CA 1
ATOM 2228 C C . THR A 1 289 ? -31.117 4.125 -13.345 1.00 48.28 289 THR A C 1
ATOM 2230 O O . THR A 1 289 ? -31.990 4.988 -13.398 1.00 48.28 289 THR A O 1
ATOM 2233 N N . GLU A 1 290 ? -29.897 4.383 -12.866 1.00 42.28 290 GLU A N 1
ATOM 2234 C CA . GLU A 1 290 ? -29.537 5.666 -12.236 1.00 42.28 290 GLU A CA 1
ATOM 2235 C C . GLU A 1 290 ? -29.307 6.799 -13.252 1.00 42.28 290 GLU A C 1
ATOM 2237 O O . GLU A 1 290 ? -29.587 7.960 -12.952 1.00 42.28 290 GLU A O 1
ATOM 2242 N N . HIS A 1 291 ? -28.946 6.483 -14.504 1.00 41.84 291 HIS A N 1
ATOM 2243 C CA . HIS A 1 291 ? -28.909 7.477 -15.587 1.00 41.84 291 HIS A CA 1
ATOM 2244 C C . HIS A 1 291 ? -30.282 8.089 -15.931 1.00 41.84 291 HIS A C 1
ATOM 2246 O O . HIS A 1 291 ? -30.334 9.101 -16.629 1.00 41.84 291 HIS A O 1
ATOM 2252 N N . LYS A 1 292 ? 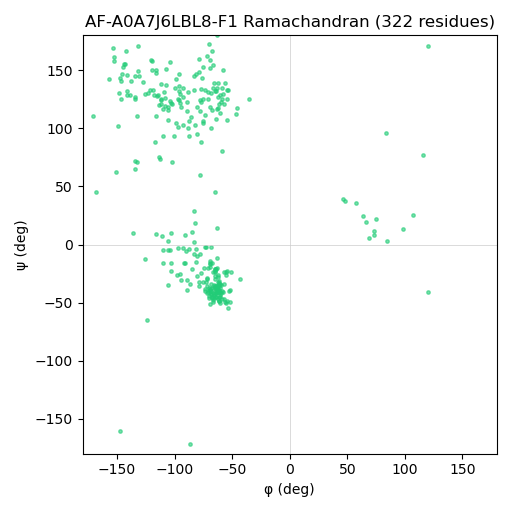-31.395 7.534 -15.424 1.00 41.25 292 LYS A N 1
ATOM 2253 C CA . LYS A 1 292 ? -32.741 8.117 -15.577 1.00 41.25 292 LYS A CA 1
ATOM 2254 C C . LYS A 1 292 ? -33.163 9.046 -14.433 1.00 41.25 292 LYS A C 1
ATOM 2256 O O . LYS A 1 292 ? -34.229 9.649 -14.527 1.00 41.25 292 LYS A O 1
ATOM 2261 N N . SER A 1 293 ? -32.357 9.213 -13.386 1.00 40.12 293 SER A N 1
ATOM 2262 C CA . SER A 1 293 ? -32.702 10.042 -12.224 1.00 40.12 293 SER A CA 1
ATOM 2263 C C . SER A 1 293 ? -31.541 10.947 -11.811 1.00 40.12 293 SER A C 1
ATOM 2265 O O . SER A 1 293 ? -30.984 10.812 -10.725 1.00 40.12 293 SER A O 1
ATOM 2267 N N . VAL A 1 294 ? -31.170 11.892 -12.678 1.00 39.84 294 VAL A N 1
ATOM 2268 C CA . VAL A 1 294 ? -30.265 12.990 -12.312 1.00 39.84 294 VAL A CA 1
ATOM 2269 C C . VAL A 1 294 ? -31.106 14.141 -11.764 1.00 39.84 294 VAL A C 1
ATOM 2271 O O . VAL A 1 294 ? -31.716 14.899 -12.512 1.00 39.84 294 VAL A O 1
ATOM 2274 N N . GLY A 1 295 ? -31.153 14.260 -10.439 1.00 35.88 295 GLY A N 1
ATOM 2275 C CA . GLY A 1 295 ? -31.792 15.378 -9.758 1.00 35.88 295 GLY A CA 1
ATOM 2276 C C . GLY A 1 295 ? -31.497 15.374 -8.262 1.00 35.88 295 GLY A C 1
ATOM 2277 O O . GLY A 1 295 ? -32.042 14.557 -7.534 1.00 35.88 295 GLY A O 1
ATOM 2278 N N . GLN A 1 296 ? -30.695 16.352 -7.830 1.00 35.03 296 GLN A N 1
ATOM 2279 C CA . GLN A 1 296 ? -30.396 16.755 -6.445 1.00 35.03 296 GLN A CA 1
ATOM 2280 C C . GLN A 1 296 ? -29.300 15.984 -5.690 1.00 35.03 296 GLN A C 1
ATOM 2282 O O . GLN A 1 296 ? -29.527 15.002 -4.991 1.00 35.03 296 GLN A O 1
ATOM 2287 N N . GLN A 1 297 ? -28.101 16.565 -5.722 1.00 34.78 297 GLN A N 1
ATOM 2288 C CA . GLN A 1 297 ? -26.999 16.269 -4.814 1.00 34.78 297 GLN A CA 1
ATOM 2289 C C . GLN A 1 297 ? -27.226 17.033 -3.492 1.00 34.78 297 GLN A C 1
ATOM 2291 O O . GLN A 1 297 ? -26.926 18.221 -3.385 1.00 34.78 297 GLN A O 1
ATOM 2296 N N . LYS A 1 298 ? -27.823 16.370 -2.492 1.00 33.88 298 LYS A N 1
ATOM 2297 C CA . LYS A 1 298 ? -27.875 16.846 -1.094 1.00 33.88 298 LYS A CA 1
ATOM 2298 C C . LYS A 1 298 ? -26.580 16.465 -0.369 1.00 33.88 298 LYS A C 1
ATOM 2300 O O . LYS A 1 298 ? -26.016 15.406 -0.633 1.00 33.88 298 LYS A O 1
ATOM 2305 N N . SER A 1 299 ? -26.117 17.331 0.537 1.00 33.50 299 SER A N 1
ATOM 2306 C CA . SER A 1 299 ? -24.881 17.143 1.307 1.00 33.50 299 SER A CA 1
ATOM 2307 C C . SER A 1 299 ? -24.888 15.806 2.050 1.00 33.50 299 SER A C 1
ATOM 2309 O O . SER A 1 299 ? -25.824 15.528 2.803 1.00 33.50 299 SER A O 1
ATOM 2311 N N . MET A 1 300 ? -23.854 14.991 1.837 1.00 32.12 300 MET A N 1
ATOM 2312 C CA . MET A 1 300 ? -23.766 13.661 2.433 1.00 32.12 300 MET A CA 1
ATOM 2313 C C . MET A 1 300 ? -23.408 13.739 3.927 1.00 32.12 300 MET A C 1
ATOM 2315 O O . MET A 1 300 ? -22.389 14.343 4.268 1.00 32.12 300 MET A O 1
ATOM 2319 N N . PRO A 1 301 ? -24.206 13.127 4.822 1.00 34.12 301 PRO A N 1
ATOM 2320 C CA . PRO A 1 301 ? -23.788 12.869 6.194 1.00 34.12 301 PRO A CA 1
ATOM 2321 C C . PRO A 1 301 ? -22.684 11.798 6.207 1.00 34.12 301 PRO A C 1
ATOM 2323 O O . PRO A 1 301 ? -22.540 11.044 5.245 1.00 34.12 301 PRO A O 1
ATOM 2326 N N . MET A 1 302 ? -21.895 11.742 7.288 1.00 33.84 302 MET A N 1
ATOM 2327 C CA . MET A 1 302 ? -20.824 10.753 7.476 1.00 33.84 302 MET A CA 1
ATOM 2328 C C . MET A 1 302 ? -21.299 9.339 7.105 1.00 33.84 302 MET A C 1
ATOM 2330 O O . MET A 1 302 ? -22.229 8.811 7.714 1.00 33.84 302 MET A O 1
ATOM 2334 N N . LEU A 1 303 ? -20.667 8.745 6.088 1.00 37.16 303 LEU A N 1
ATOM 2335 C CA . LEU A 1 303 ? -20.945 7.389 5.620 1.00 37.16 303 LEU A CA 1
ATOM 2336 C C . LEU A 1 303 ? -20.587 6.389 6.729 1.00 37.16 303 LEU A C 1
ATOM 2338 O O . LEU A 1 303 ? -19.410 6.144 6.992 1.00 37.16 303 LEU A O 1
ATOM 2342 N N . LEU A 1 304 ? -21.600 5.790 7.363 1.00 34.72 304 LEU A N 1
ATOM 2343 C CA . LEU A 1 304 ? -21.435 4.490 8.012 1.00 34.72 304 LEU A CA 1
ATOM 2344 C C . LEU A 1 304 ? -21.025 3.494 6.919 1.00 34.72 304 LEU A C 1
ATOM 2346 O O . LEU A 1 304 ? -21.804 3.230 6.005 1.00 34.72 304 LEU A O 1
ATOM 2350 N N . GLY A 1 305 ? -19.799 2.976 6.987 1.00 38.31 305 GLY A N 1
ATOM 2351 C CA . GLY A 1 305 ? -19.325 1.970 6.038 1.00 38.31 305 GLY A CA 1
ATOM 2352 C C . GLY A 1 305 ? -20.135 0.676 6.151 1.00 38.31 305 GLY A C 1
ATOM 2353 O O . GLY A 1 305 ? -20.357 0.168 7.249 1.00 38.31 305 GLY A O 1
ATOM 2354 N N . GLU A 1 306 ? -20.576 0.135 5.016 1.00 58.75 306 GLU A N 1
ATOM 2355 C CA . GLU A 1 306 ? -21.272 -1.154 4.927 1.00 58.75 306 GLU A CA 1
ATOM 2356 C C . GLU A 1 306 ? -20.257 -2.253 4.561 1.00 58.75 306 GLU A C 1
ATOM 2358 O O . GLU A 1 306 ? -19.464 -2.086 3.630 1.00 58.75 306 GLU A O 1
ATOM 2363 N N . ILE A 1 307 ? -20.273 -3.387 5.272 1.00 64.38 307 ILE A N 1
ATOM 2364 C CA . ILE A 1 307 ? -19.487 -4.574 4.897 1.00 64.38 307 ILE A CA 1
ATOM 2365 C C . ILE A 1 307 ? -20.382 -5.501 4.075 1.00 64.38 307 ILE A C 1
ATOM 2367 O O . ILE A 1 307 ? -21.379 -6.017 4.581 1.00 64.38 307 ILE A O 1
ATOM 2371 N N . ARG A 1 308 ? -20.010 -5.752 2.817 1.00 68.31 308 ARG A N 1
ATOM 2372 C CA . ARG A 1 308 ? -20.728 -6.654 1.909 1.00 68.31 308 ARG A CA 1
ATOM 2373 C C . ARG A 1 308 ? -19.932 -7.934 1.683 1.00 68.31 308 ARG A C 1
ATOM 2375 O O . ARG A 1 308 ? -18.813 -7.907 1.170 1.00 68.31 308 ARG A O 1
ATOM 2382 N N . LEU A 1 309 ? -20.526 -9.064 2.063 1.00 60.16 309 LEU A N 1
ATOM 2383 C CA . LEU A 1 309 ? -19.908 -10.387 1.969 1.00 60.16 309 LEU A CA 1
ATOM 2384 C C . LEU A 1 309 ? -20.356 -11.117 0.696 1.00 60.16 309 LEU A C 1
ATOM 2386 O O . LEU A 1 309 ? -21.551 -11.322 0.487 1.00 60.16 309 LEU A O 1
ATOM 2390 N N . PHE A 1 310 ? -19.400 -11.569 -0.118 1.00 62.25 310 PHE A N 1
ATOM 2391 C CA . PHE A 1 310 ? -19.643 -12.396 -1.303 1.00 62.25 310 PHE A CA 1
ATOM 2392 C C . PHE A 1 310 ? -18.974 -13.761 -1.124 1.00 62.25 310 PHE A C 1
ATOM 2394 O O . PHE A 1 310 ? -17.823 -13.973 -1.503 1.00 62.25 310 PHE A O 1
ATOM 2401 N N . ILE A 1 311 ? -19.715 -14.688 -0.514 1.00 50.44 311 ILE A N 1
ATOM 2402 C CA . ILE A 1 311 ? -19.264 -16.046 -0.175 1.00 50.44 311 ILE A CA 1
ATOM 2403 C C . ILE A 1 311 ? -20.104 -17.060 -0.965 1.00 50.44 311 ILE A C 1
ATOM 2405 O O . ILE A 1 311 ? -21.288 -16.823 -1.223 1.00 50.44 311 ILE A O 1
ATOM 2409 N N . ARG A 1 312 ? -19.528 -18.211 -1.350 1.00 42.06 312 ARG A N 1
ATOM 2410 C CA . ARG A 1 312 ? -20.319 -19.333 -1.892 1.00 42.06 312 ARG A CA 1
ATOM 2411 C C . ARG A 1 312 ? -21.427 -19.758 -0.908 1.00 42.06 312 ARG A C 1
ATOM 2413 O O . ARG A 1 312 ? -21.138 -19.936 0.276 1.00 42.06 312 ARG A O 1
ATOM 2420 N N . PRO A 1 313 ? -22.648 -20.071 -1.386 1.00 40.00 313 PRO A N 1
ATOM 2421 C CA . PRO A 1 313 ? -23.737 -20.570 -0.537 1.00 40.00 313 PRO A CA 1
ATOM 2422 C C . PRO A 1 313 ? -23.380 -21.823 0.284 1.00 40.00 313 PRO A C 1
ATOM 2424 O O . PRO A 1 313 ? -23.926 -22.037 1.360 1.00 40.00 313 PRO A O 1
ATOM 2427 N N . SER A 1 314 ? -22.428 -22.636 -0.183 1.00 42.28 314 SER A N 1
ATOM 2428 C CA . SER A 1 314 ? -22.036 -23.900 0.452 1.00 42.28 314 SER A CA 1
ATOM 2429 C C . SER A 1 314 ? -21.221 -23.761 1.749 1.00 42.28 314 SER A C 1
ATOM 2431 O O . SER A 1 314 ? -20.869 -24.777 2.338 1.00 42.28 314 SER A O 1
ATOM 2433 N N . GLN A 1 315 ? -20.883 -22.543 2.188 1.00 42.41 315 GLN A N 1
ATOM 2434 C CA . GLN A 1 315 ? -20.099 -22.288 3.411 1.00 42.41 315 GLN A CA 1
ATOM 2435 C C . GLN A 1 315 ? -20.941 -21.741 4.582 1.00 42.41 315 GLN A C 1
ATOM 2437 O O . GLN A 1 315 ? -20.433 -21.621 5.691 1.00 42.41 315 GLN A O 1
ATOM 2442 N N . LEU A 1 316 ? -22.237 -21.462 4.381 1.00 45.78 316 LEU A N 1
ATOM 2443 C CA . LEU A 1 316 ? -23.130 -20.944 5.434 1.00 45.78 316 LEU A CA 1
ATOM 2444 C C . LEU A 1 316 ? -23.683 -22.024 6.386 1.00 45.78 316 LEU A C 1
ATOM 2446 O O . LEU A 1 316 ? -24.349 -21.697 7.364 1.00 45.78 316 LEU A O 1
ATOM 2450 N N . SER A 1 317 ? -23.395 -23.308 6.157 1.00 44.31 317 SER A N 1
ATOM 2451 C CA . SER A 1 317 ? -23.875 -24.406 7.003 1.00 44.31 317 SER A CA 1
ATOM 2452 C C . SER A 1 317 ? -22.785 -24.929 7.943 1.00 44.31 317 SER A C 1
ATOM 2454 O O . SER A 1 317 ? -22.281 -26.032 7.724 1.00 44.31 317 SER A O 1
ATOM 2456 N N . ARG A 1 318 ? -22.385 -24.163 8.971 1.00 43.19 318 ARG A N 1
ATOM 2457 C CA . ARG A 1 318 ? -21.647 -24.716 10.133 1.00 43.19 318 ARG A CA 1
ATOM 2458 C C . ARG A 1 318 ? -21.509 -23.773 11.339 1.00 43.19 318 ARG A C 1
ATOM 2460 O O . ARG A 1 318 ? -20.454 -23.730 11.947 1.00 43.19 318 ARG A O 1
ATOM 2467 N N . THR A 1 319 ? -22.570 -23.083 11.754 1.00 41.12 319 THR A N 1
ATOM 2468 C CA . THR A 1 319 ? -22.649 -22.498 13.113 1.00 41.12 319 THR A CA 1
ATOM 2469 C C . THR A 1 319 ? -24.098 -22.416 13.606 1.00 41.12 319 THR A C 1
ATOM 2471 O O . THR A 1 319 ? -24.627 -21.351 13.897 1.00 41.12 319 THR A O 1
ATOM 2474 N N . THR A 1 320 ? -24.751 -23.570 13.737 1.00 41.88 320 THR A N 1
ATOM 2475 C CA . THR A 1 320 ? -25.909 -23.742 14.633 1.00 41.88 320 THR A CA 1
ATOM 2476 C C . THR A 1 320 ? -25.723 -25.012 15.464 1.00 41.88 320 THR A C 1
ATOM 2478 O O . THR A 1 320 ? -26.380 -26.027 15.271 1.00 41.88 320 THR A O 1
ATOM 2481 N N . GLY A 1 321 ? -24.777 -24.960 16.396 1.00 33.78 321 GLY A N 1
ATOM 2482 C CA . GLY A 1 321 ? -24.803 -25.741 17.635 1.00 33.78 321 GLY A CA 1
ATOM 2483 C C . GLY A 1 321 ? -24.479 -24.725 18.722 1.00 33.78 321 GLY A C 1
ATOM 2484 O O . GLY A 1 321 ? -23.436 -24.091 18.652 1.00 33.78 321 GLY A O 1
ATOM 2485 N N . GLY A 1 322 ? -25.386 -24.337 19.606 1.00 32.97 322 GLY A N 1
ATOM 2486 C CA . GLY A 1 322 ? -26.185 -25.192 20.468 1.00 32.97 322 GLY A CA 1
ATOM 2487 C C . GLY A 1 322 ? -25.754 -24.837 21.888 1.00 32.97 322 GLY A C 1
ATOM 2488 O O . GLY A 1 322 ? -24.934 -25.537 22.462 1.00 32.97 322 GLY A O 1
ATOM 2489 N N . PHE A 1 323 ? -26.231 -23.697 22.394 1.00 33.59 323 PHE A N 1
ATOM 2490 C CA . PHE A 1 323 ? -26.218 -23.400 23.824 1.00 33.59 323 PHE A CA 1
ATOM 2491 C C . PHE A 1 323 ? -27.604 -23.771 24.357 1.00 33.59 323 PHE A C 1
ATOM 2493 O O . PHE A 1 323 ? -28.577 -23.056 24.116 1.00 33.59 323 PHE A O 1
ATOM 2500 N N . GLN A 1 324 ? -27.679 -24.938 24.994 1.00 39.28 324 GLN A N 1
ATOM 2501 C CA . GLN A 1 324 ? -28.515 -25.143 26.174 1.00 39.28 324 GLN A CA 1
ATOM 2502 C C . GLN A 1 324 ? -27.603 -25.033 27.390 1.00 39.28 324 GLN A C 1
ATOM 2504 O O . GLN A 1 324 ? -26.443 -25.492 27.274 1.00 39.28 324 GLN A O 1
#

Organism: Perkinsus olseni (NCBI:txid32597)